Protein AF-A0A0F8Z500-F1 (afdb_monomer)

Organism: NCBI:txid412755

Mean predicted aligned error: 13.47 Å

Structure (mmCIF, N/CA/C/O backbone):
data_AF-A0A0F8Z500-F1
#
_entry.id   AF-A0A0F8Z500-F1
#
loop_
_atom_site.group_PDB
_atom_site.id
_atom_site.type_symbol
_atom_site.label_atom_id
_atom_site.label_alt_id
_atom_site.label_comp_id
_atom_site.label_asym_id
_atom_site.label_entity_id
_atom_site.label_seq_id
_atom_site.pdbx_PDB_ins_code
_atom_site.Cartn_x
_atom_site.Cartn_y
_atom_site.Cartn_z
_atom_site.occupancy
_atom_site.B_iso_or_equiv
_atom_site.auth_seq_id
_atom_site.auth_comp_id
_atom_site.auth_asym_id
_atom_site.auth_atom_id
_atom_site.pdbx_PDB_model_num
ATOM 1 N N . MET A 1 1 ? 0.866 -6.908 49.640 1.00 36.03 1 MET A N 1
ATOM 2 C CA . MET A 1 1 ? 1.109 -7.422 48.278 1.00 36.03 1 MET A CA 1
ATOM 3 C C . MET A 1 1 ? 0.740 -6.293 47.337 1.00 36.03 1 MET A C 1
ATOM 5 O O . MET A 1 1 ? -0.258 -5.639 47.606 1.00 36.03 1 MET A O 1
ATOM 9 N N . ALA A 1 2 ? 1.612 -5.939 46.395 1.00 34.28 2 ALA A N 1
ATOM 10 C CA . ALA A 1 2 ? 1.367 -4.823 45.487 1.00 34.28 2 ALA A CA 1
ATOM 11 C C . ALA A 1 2 ? 0.633 -5.368 44.262 1.00 34.28 2 ALA A C 1
ATOM 13 O O . ALA A 1 2 ? 1.250 -6.018 43.423 1.00 34.28 2 ALA A O 1
ATOM 14 N N . ASP A 1 3 ? -0.677 -5.148 44.205 1.00 47.47 3 ASP A N 1
ATOM 15 C CA . ASP A 1 3 ? -1.478 -5.508 43.041 1.00 47.47 3 ASP A CA 1
ATOM 16 C C . ASP A 1 3 ? -1.323 -4.413 41.985 1.00 47.47 3 ASP A C 1
ATOM 18 O O . ASP A 1 3 ? -1.642 -3.246 42.214 1.00 47.47 3 ASP A O 1
ATOM 22 N N . THR A 1 4 ? -0.787 -4.780 40.823 1.00 45.34 4 THR A N 1
ATOM 23 C CA . 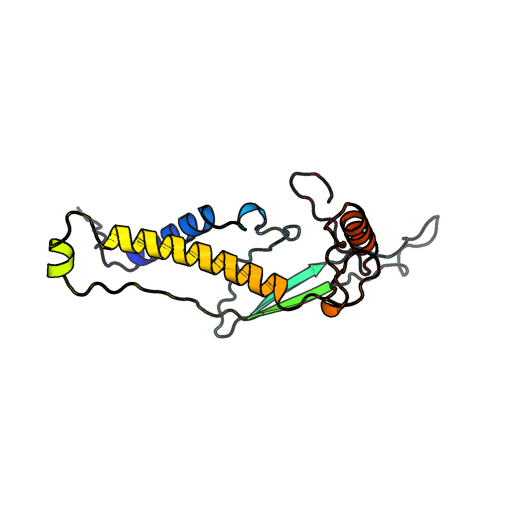THR A 1 4 ? -0.760 -3.909 39.647 1.00 45.34 4 THR A CA 1
ATOM 24 C C . THR A 1 4 ? -2.089 -4.083 38.919 1.00 45.34 4 THR A C 1
ATOM 26 O O . THR A 1 4 ? -2.247 -4.992 38.109 1.00 45.34 4 THR A O 1
ATOM 29 N N . SER A 1 5 ? -3.084 -3.260 39.254 1.00 50.53 5 SER A N 1
ATOM 30 C CA . SER A 1 5 ? -4.358 -3.232 38.531 1.00 50.53 5 SER A CA 1
ATOM 31 C C . SER A 1 5 ? -4.249 -2.269 37.351 1.00 50.53 5 SER A C 1
ATOM 33 O O . SER A 1 5 ? -4.139 -1.063 37.565 1.00 50.53 5 SER A O 1
ATOM 35 N N . VAL A 1 6 ? -4.292 -2.792 36.127 1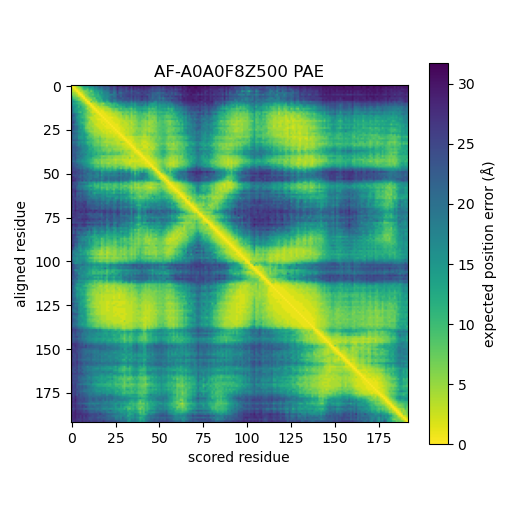.00 49.38 6 VAL A N 1
ATOM 36 C CA . VAL A 1 6 ? -4.483 -1.980 34.918 1.00 49.38 6 VAL A CA 1
ATOM 37 C C . VAL A 1 6 ? -5.981 -1.704 34.786 1.00 49.38 6 VAL A C 1
ATOM 39 O O . VAL A 1 6 ? -6.787 -2.633 34.703 1.00 49.38 6 VAL A O 1
ATOM 42 N N . ALA A 1 7 ? -6.374 -0.435 34.838 1.00 51.34 7 ALA A N 1
ATOM 43 C CA . ALA A 1 7 ? -7.751 -0.010 34.654 1.00 51.34 7 ALA A CA 1
ATOM 44 C C . ALA A 1 7 ? -8.126 -0.052 33.164 1.00 51.34 7 ALA A C 1
ATOM 46 O O . ALA A 1 7 ? -7.315 0.205 32.275 1.00 51.34 7 ALA A O 1
ATOM 47 N N . THR A 1 8 ? -9.400 -0.307 32.864 1.00 50.50 8 THR A N 1
ATOM 48 C CA . THR A 1 8 ? -9.932 -0.428 31.490 1.00 50.50 8 THR A CA 1
ATOM 49 C C . THR A 1 8 ? -9.801 0.860 30.653 1.00 50.50 8 THR A C 1
ATOM 51 O O . THR A 1 8 ? -10.095 0.851 29.462 1.00 50.50 8 THR A O 1
ATOM 54 N N . GLY A 1 9 ? -9.376 1.971 31.266 1.00 52.12 9 GLY A N 1
ATOM 55 C CA . GLY A 1 9 ? -9.098 3.256 30.618 1.00 52.12 9 GLY A CA 1
ATOM 56 C C . GLY A 1 9 ? -7.633 3.702 30.676 1.00 52.12 9 GLY A C 1
ATOM 57 O O . GLY A 1 9 ? -7.359 4.846 30.319 1.00 52.12 9 GLY A O 1
ATOM 58 N N . ASP A 1 10 ? -6.708 2.855 31.138 1.00 50.78 10 ASP A N 1
ATOM 59 C CA . ASP A 1 10 ? -5.282 3.189 31.138 1.00 50.78 10 ASP A CA 1
ATOM 60 C C . ASP A 1 10 ? -4.761 3.336 29.704 1.00 50.78 10 ASP A C 1
ATOM 62 O O . ASP A 1 10 ? -5.177 2.611 28.796 1.00 50.78 10 ASP A O 1
ATOM 66 N N . ALA A 1 11 ? -3.834 4.278 29.505 1.00 57.69 11 ALA A N 1
AT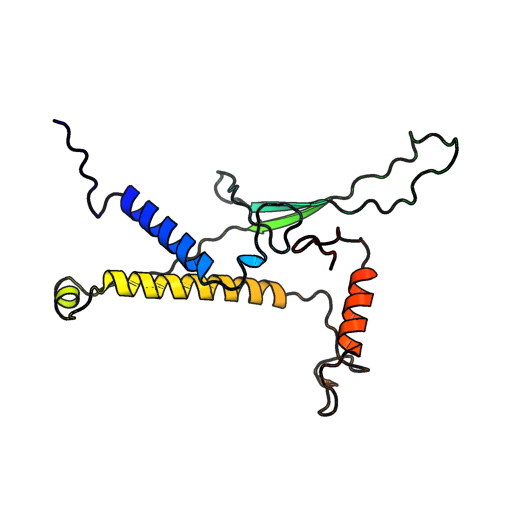OM 67 C CA . ALA A 1 11 ? -3.226 4.555 28.202 1.00 57.69 11 ALA A CA 1
ATOM 68 C C . ALA A 1 11 ? -2.646 3.285 27.553 1.00 57.69 11 ALA A C 1
ATOM 70 O O . ALA A 1 11 ? -2.788 3.091 26.349 1.00 57.69 11 ALA A O 1
ATOM 71 N N . GLU A 1 12 ? -2.113 2.373 28.368 1.00 60.38 12 GLU A N 1
ATOM 72 C CA . GLU A 1 12 ? -1.616 1.060 27.944 1.00 60.38 12 GLU A CA 1
ATOM 73 C C . GLU A 1 12 ? -2.703 0.190 27.292 1.00 60.38 12 GLU A C 1
ATOM 75 O O . GLU A 1 12 ? -2.458 -0.448 26.270 1.00 60.38 12 GLU A O 1
ATOM 80 N N . THR A 1 13 ? -3.927 0.198 27.827 1.00 59.75 13 THR A N 1
ATOM 81 C CA . THR A 1 13 ? -5.061 -0.558 27.270 1.00 59.75 13 THR A CA 1
ATOM 82 C C . THR A 1 13 ? -5.496 0.028 25.926 1.00 59.75 13 THR A C 1
ATOM 84 O O . THR A 1 13 ? -5.799 -0.712 24.992 1.00 59.75 13 THR A O 1
ATOM 87 N N . ALA A 1 14 ? -5.485 1.358 25.792 1.00 62.66 14 ALA A N 1
ATOM 88 C CA . ALA A 1 14 ? -5.789 2.028 24.528 1.00 62.66 14 ALA A CA 1
ATOM 89 C C . ALA A 1 14 ? -4.701 1.782 23.466 1.00 62.66 14 ALA A C 1
ATOM 91 O O . ALA A 1 14 ? -5.020 1.559 22.297 1.00 62.66 14 ALA A O 1
ATOM 92 N N . GLU A 1 15 ? -3.426 1.771 23.866 1.00 66.94 15 GLU A N 1
ATOM 93 C CA . GLU A 1 15 ? -2.311 1.433 22.979 1.00 66.94 15 GLU A CA 1
ATOM 94 C C . GLU A 1 15 ? -2.352 -0.026 22.522 1.00 66.94 15 GLU A C 1
ATOM 96 O O . GLU A 1 15 ? -2.161 -0.297 21.335 1.00 66.94 15 GLU A O 1
ATOM 101 N N . GLN A 1 16 ? -2.625 -0.969 23.427 1.00 71.69 16 GLN A N 1
ATOM 102 C CA . GLN A 1 16 ? -2.821 -2.377 23.069 1.00 71.69 16 GLN A CA 1
ATOM 103 C C . GLN A 1 16 ? -3.999 -2.538 22.110 1.00 71.69 16 GLN A C 1
ATOM 105 O O . GLN A 1 16 ? -3.865 -3.190 21.077 1.00 71.69 16 GLN A O 1
ATOM 110 N N . TRP A 1 17 ? -5.115 -1.859 22.382 1.00 71.38 17 TRP A N 1
ATOM 111 C CA . TRP A 1 17 ? -6.295 -1.915 21.527 1.00 71.38 17 TRP A CA 1
ATOM 112 C C . TRP A 1 17 ? -6.024 -1.393 20.111 1.00 71.38 17 TRP A C 1
ATOM 114 O O . TRP A 1 17 ? -6.434 -2.020 19.132 1.00 71.38 17 TRP A O 1
ATOM 124 N N . ALA A 1 18 ? -5.284 -0.288 19.988 1.00 68.62 18 ALA A N 1
ATOM 125 C CA . ALA A 1 18 ? -4.868 0.246 18.696 1.00 68.62 18 ALA A CA 1
ATOM 126 C C . ALA A 1 18 ? -3.931 -0.716 17.945 1.00 68.62 18 ALA A C 1
ATOM 128 O O . ALA A 1 18 ? -4.091 -0.921 16.741 1.00 68.62 18 ALA A O 1
ATOM 129 N N . ARG A 1 19 ? -2.972 -1.339 18.646 1.00 75.75 19 ARG A N 1
ATOM 130 C CA . ARG A 1 19 ? -2.050 -2.326 18.055 1.00 75.75 19 ARG A CA 1
ATOM 131 C C . ARG A 1 19 ? -2.790 -3.557 17.541 1.00 75.75 19 ARG A C 1
ATOM 133 O O . ARG A 1 19 ? -2.527 -3.987 16.419 1.00 75.75 19 ARG A O 1
ATOM 140 N N . ASP A 1 20 ? -3.717 -4.092 18.329 1.00 79.44 20 ASP A N 1
ATOM 141 C CA . ASP A 1 20 ? -4.505 -5.266 17.953 1.00 79.44 20 ASP A CA 1
ATOM 142 C C . ASP A 1 20 ? -5.393 -4.975 16.744 1.00 79.44 20 ASP A C 1
ATOM 144 O O . ASP A 1 20 ? -5.407 -5.754 15.793 1.00 79.44 20 ASP A O 1
ATOM 148 N N . LEU A 1 21 ? -6.060 -3.815 16.725 1.00 81.31 21 LEU A N 1
ATOM 149 C CA . LEU A 1 21 ? -6.892 -3.399 15.597 1.00 81.31 21 LEU A CA 1
ATOM 150 C C . LEU A 1 21 ? -6.078 -3.299 14.301 1.00 81.31 21 LEU A C 1
ATOM 152 O O . LEU A 1 21 ? -6.519 -3.797 13.270 1.00 81.31 21 LEU A O 1
ATOM 156 N N . ILE A 1 22 ? -4.877 -2.710 14.3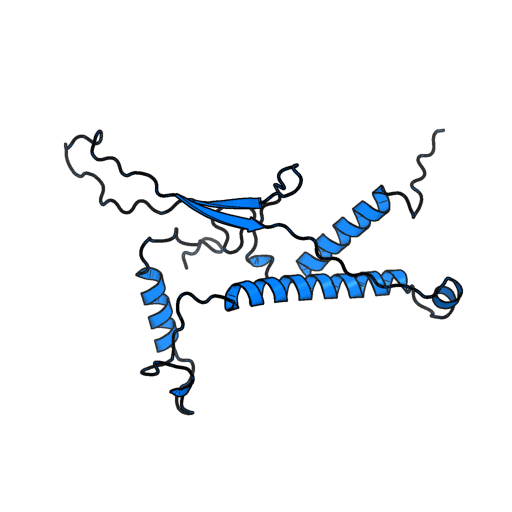44 1.00 77.88 22 ILE A N 1
ATOM 157 C CA . ILE A 1 22 ? -4.007 -2.609 13.162 1.00 77.88 22 ILE A CA 1
ATOM 158 C C . ILE A 1 22 ? -3.553 -3.998 12.698 1.00 77.88 22 ILE A C 1
ATOM 160 O O . ILE A 1 22 ? -3.588 -4.286 11.503 1.00 77.88 22 ILE A O 1
ATOM 164 N N . MET A 1 23 ? -3.141 -4.874 13.620 1.00 80.62 23 MET A N 1
ATOM 165 C CA . MET A 1 23 ? -2.710 -6.232 13.270 1.00 80.62 23 MET A CA 1
ATOM 166 C C . MET A 1 23 ? -3.837 -7.069 12.664 1.00 80.62 23 MET A C 1
ATOM 168 O O . MET A 1 23 ? -3.582 -7.877 11.772 1.00 80.62 23 MET A O 1
ATOM 172 N N . GLU A 1 24 ? -5.066 -6.916 13.150 1.00 83.06 24 GLU A N 1
ATOM 173 C CA . GLU A 1 24 ? -6.224 -7.623 12.612 1.00 83.06 24 GLU A CA 1
ATOM 174 C C . GLU A 1 24 ? -6.687 -7.033 11.274 1.00 83.06 24 GLU A C 1
ATOM 176 O O . GLU A 1 24 ? -6.925 -7.795 10.338 1.00 83.06 24 GLU A O 1
ATOM 181 N N . ALA A 1 25 ? -6.730 -5.705 11.136 1.00 81.81 25 ALA A N 1
ATOM 182 C CA . ALA A 1 25 ? -7.051 -5.039 9.873 1.00 81.81 25 ALA A CA 1
ATOM 183 C C . ALA A 1 25 ? -6.044 -5.410 8.770 1.00 81.81 25 ALA A C 1
ATOM 185 O O . ALA A 1 25 ? -6.430 -5.761 7.658 1.00 81.81 25 ALA A O 1
ATOM 186 N N . MET A 1 26 ? -4.747 -5.462 9.094 1.00 79.75 26 MET A N 1
ATOM 187 C CA . MET A 1 26 ? -3.711 -5.934 8.168 1.00 79.75 26 MET A CA 1
ATOM 188 C C . MET A 1 26 ? -3.803 -7.428 7.832 1.00 79.75 26 MET A C 1
ATOM 190 O O . MET A 1 26 ? -3.111 -7.870 6.929 1.00 79.75 26 MET A O 1
ATOM 194 N N . LYS A 1 27 ? -4.590 -8.248 8.533 1.00 80.19 27 LYS A N 1
ATOM 195 C CA . LYS A 1 27 ? -4.843 -9.635 8.094 1.00 80.19 27 LYS A CA 1
ATOM 196 C C . LYS A 1 27 ? -6.002 -9.719 7.107 1.00 80.19 27 LYS A C 1
ATOM 198 O O . LYS A 1 27 ? -6.055 -10.666 6.329 1.00 80.19 27 LYS A O 1
ATOM 203 N N . GLU A 1 28 ? -6.923 -8.767 7.180 1.00 83.56 28 GLU A N 1
ATOM 204 C CA . GLU A 1 28 ? -8.124 -8.712 6.348 1.00 83.56 28 GLU A CA 1
ATOM 205 C C . GLU A 1 28 ? -7.873 -7.980 5.020 1.00 83.56 28 GLU A C 1
ATOM 207 O O . GLU A 1 28 ? -8.476 -8.330 4.009 1.00 83.56 28 GLU A O 1
ATOM 212 N N . ALA A 1 29 ? -6.928 -7.035 5.010 1.00 84.00 29 ALA A N 1
ATOM 213 C CA . ALA A 1 29 ? -6.510 -6.288 3.826 1.00 84.00 29 ALA A CA 1
ATOM 214 C C . ALA A 1 29 ? -5.915 -7.181 2.712 1.00 84.00 29 ALA A C 1
ATOM 216 O O . ALA A 1 29 ? -5.325 -8.239 2.959 1.00 84.00 29 ALA A O 1
ATOM 217 N N . TYR A 1 30 ? -6.020 -6.730 1.460 1.00 84.00 30 TYR A N 1
ATOM 218 C CA . TYR A 1 30 ? -5.579 -7.444 0.257 1.00 84.00 30 TYR A CA 1
ATOM 219 C C . TYR A 1 30 ? -4.060 -7.379 0.021 1.00 84.00 30 TYR A C 1
ATOM 221 O O . TYR A 1 30 ? -3.445 -8.368 -0.412 1.00 84.00 30 TYR A O 1
ATOM 229 N N . TRP A 1 31 ? -3.455 -6.218 0.277 1.00 81.69 31 TRP A N 1
ATOM 230 C CA . TRP A 1 31 ? -2.042 -5.909 0.008 1.00 81.69 31 TRP A CA 1
ATOM 231 C C . TRP A 1 31 ? -0.952 -6.506 0.921 1.00 81.69 31 TRP A C 1
ATOM 233 O O . TRP A 1 31 ? 0.174 -6.627 0.435 1.00 81.69 31 TRP A O 1
ATOM 243 N N . PRO A 1 32 ? -1.201 -6.946 2.170 1.00 81.62 32 PRO A N 1
ATOM 244 C CA . PRO A 1 32 ? -0.180 -7.450 3.097 1.00 81.62 32 PRO A CA 1
ATOM 245 C C . PRO A 1 32 ? 0.755 -8.519 2.517 1.00 81.62 32 PRO A C 1
ATOM 247 O O . PRO A 1 32 ? 1.934 -8.562 2.853 1.00 81.62 32 PRO A O 1
ATOM 250 N N . ARG A 1 33 ? 0.269 -9.358 1.593 1.00 80.75 33 ARG A N 1
ATOM 251 C CA . ARG A 1 33 ? 1.081 -10.382 0.903 1.00 80.75 33 ARG A CA 1
ATOM 252 C C . ARG A 1 33 ? 2.172 -9.815 -0.021 1.00 80.75 33 ARG A C 1
ATOM 254 O O . ARG A 1 33 ? 3.087 -10.541 -0.395 1.00 80.75 33 ARG A O 1
ATOM 261 N N . PHE A 1 34 ? 2.048 -8.551 -0.417 1.00 79.38 34 PHE A N 1
ATOM 262 C CA . PHE A 1 34 ? 2.976 -7.824 -1.290 1.00 79.38 34 PHE A CA 1
ATOM 263 C C . PHE A 1 34 ? 3.801 -6.778 -0.523 1.00 79.38 34 PHE A C 1
ATOM 265 O O . PHE A 1 34 ? 4.677 -6.130 -1.105 1.00 79.38 34 PHE A O 1
ATOM 272 N N . MET A 1 35 ? 3.527 -6.627 0.776 1.00 83.00 35 MET A N 1
ATOM 273 C CA . MET A 1 35 ? 4.165 -5.669 1.667 1.00 83.00 35 MET A CA 1
ATOM 274 C C . MET A 1 35 ? 5.314 -6.317 2.439 1.00 83.00 35 MET A C 1
ATOM 276 O O . MET A 1 35 ? 5.210 -7.439 2.933 1.00 83.00 35 MET A O 1
ATOM 280 N N . GLY A 1 36 ? 6.412 -5.587 2.613 1.00 80.44 36 GLY A N 1
ATOM 281 C CA . GLY A 1 36 ? 7.493 -6.033 3.483 1.00 80.44 36 GLY A CA 1
ATOM 282 C C . GLY A 1 36 ? 8.535 -4.956 3.752 1.00 80.44 36 GLY A C 1
ATOM 283 O O . GLY A 1 36 ? 8.577 -3.924 3.093 1.00 80.44 36 GLY A O 1
ATOM 284 N N . LYS A 1 37 ? 9.406 -5.192 4.736 1.00 79.38 37 LYS A N 1
ATOM 285 C CA . LYS A 1 37 ? 10.418 -4.205 5.168 1.00 79.38 37 LYS A CA 1
ATOM 286 C C . LYS A 1 37 ? 11.677 -4.177 4.297 1.00 79.38 37 LYS A C 1
ATOM 288 O O . LYS A 1 37 ? 12.437 -3.214 4.315 1.00 79.38 37 LYS A O 1
ATOM 293 N N . GLY A 1 38 ? 11.917 -5.253 3.552 1.00 75.19 38 GLY A N 1
ATOM 294 C CA . GLY A 1 38 ? 13.074 -5.377 2.670 1.00 75.19 38 GLY A CA 1
ATOM 295 C C . GLY A 1 38 ? 12.990 -4.459 1.440 1.00 75.19 38 GLY A C 1
ATOM 296 O O . GLY A 1 38 ? 11.885 -4.191 0.967 1.00 75.19 38 GLY A O 1
ATOM 297 N N . PRO A 1 39 ? 14.140 -4.041 0.879 1.00 66.44 39 PRO A N 1
ATOM 298 C CA . PRO A 1 39 ? 14.210 -3.131 -0.271 1.00 66.44 39 PRO A CA 1
ATOM 299 C C . PRO A 1 39 ? 13.734 -3.750 -1.597 1.00 66.44 39 PRO A C 1
ATOM 301 O O . PRO A 1 39 ? 13.526 -3.030 -2.562 1.00 66.44 39 PRO A O 1
ATOM 304 N N . ASN A 1 40 ? 13.559 -5.076 -1.654 1.00 68.81 40 ASN A N 1
ATOM 305 C CA . ASN A 1 40 ? 13.106 -5.800 -2.849 1.00 68.81 40 ASN A CA 1
ATOM 306 C C . ASN A 1 40 ? 11.607 -6.156 -2.816 1.00 68.81 40 ASN A C 1
ATOM 308 O O . ASN A 1 40 ? 11.159 -6.956 -3.637 1.00 68.81 40 ASN A O 1
ATOM 312 N N . ASN A 1 41 ? 10.845 -5.642 -1.843 1.00 72.94 41 ASN A N 1
ATOM 313 C CA . ASN A 1 41 ? 9.395 -5.848 -1.803 1.00 72.94 41 ASN A CA 1
ATOM 314 C C . ASN A 1 41 ? 8.694 -4.905 -2.781 1.00 72.94 41 ASN A C 1
ATOM 316 O O . ASN A 1 41 ? 9.177 -3.803 -3.023 1.00 72.94 41 ASN A O 1
ATOM 320 N N . ILE A 1 42 ? 7.544 -5.334 -3.309 1.00 75.88 42 ILE A N 1
ATOM 321 C CA . ILE A 1 42 ? 6.727 -4.505 -4.208 1.00 75.88 42 ILE A CA 1
ATOM 322 C C . ILE A 1 42 ? 6.248 -3.255 -3.467 1.00 75.88 42 ILE A C 1
ATOM 324 O O . ILE A 1 42 ? 6.347 -2.153 -3.992 1.00 75.88 42 ILE A O 1
ATOM 328 N N . ILE A 1 43 ? 5.772 -3.434 -2.232 1.00 80.69 43 ILE A N 1
ATOM 329 C CA . ILE A 1 43 ? 5.388 -2.340 -1.343 1.00 80.69 43 ILE A CA 1
ATOM 330 C C . ILE A 1 43 ? 6.333 -2.367 -0.140 1.00 80.69 43 ILE A C 1
ATOM 332 O O . ILE A 1 43 ? 6.346 -3.327 0.639 1.00 80.69 43 ILE A O 1
ATOM 336 N N . GLN A 1 44 ? 7.155 -1.326 0.007 1.00 80.62 44 GLN A N 1
ATOM 337 C CA . GLN A 1 44 ? 8.107 -1.229 1.110 1.00 80.62 44 GLN A CA 1
ATOM 338 C C . GLN A 1 44 ? 7.458 -0.590 2.341 1.00 80.62 44 GLN A C 1
ATOM 340 O O . GLN A 1 44 ? 7.037 0.561 2.314 1.00 80.62 44 GLN A O 1
ATOM 345 N N . VAL A 1 45 ? 7.446 -1.317 3.458 1.00 81.38 45 VAL A N 1
ATOM 346 C CA . VAL A 1 45 ? 6.951 -0.813 4.744 1.00 81.38 45 VAL A CA 1
ATOM 347 C C . VAL A 1 45 ? 8.118 -0.282 5.563 1.00 81.38 45 VAL A C 1
ATOM 349 O O . VAL A 1 45 ? 8.944 -1.057 6.056 1.00 81.38 45 VAL A O 1
ATOM 352 N N . LYS A 1 46 ? 8.170 1.037 5.749 1.00 77.19 46 LYS A N 1
ATOM 353 C CA . LYS A 1 46 ? 9.091 1.679 6.689 1.00 77.19 46 LYS A CA 1
ATOM 354 C C . LYS A 1 46 ? 8.374 1.956 8.005 1.00 77.19 46 LYS A C 1
ATOM 356 O O . LYS A 1 46 ? 7.361 2.639 8.039 1.00 77.19 46 LYS A O 1
ATOM 361 N N . THR A 1 47 ? 8.907 1.401 9.091 1.00 72.75 47 THR A N 1
ATOM 362 C CA . THR A 1 47 ? 8.427 1.653 10.464 1.00 72.75 47 THR A CA 1
ATOM 363 C C . THR A 1 47 ? 9.256 2.713 11.187 1.00 72.75 47 THR A C 1
ATOM 365 O O . THR A 1 47 ? 8.985 3.036 12.338 1.00 72.75 47 THR A O 1
ATOM 368 N N . GLU A 1 48 ? 10.301 3.211 10.529 1.00 66.06 48 GLU A N 1
ATOM 369 C CA . GLU A 1 48 ? 11.163 4.278 11.019 1.00 66.06 48 GLU A CA 1
ATOM 370 C C . GLU A 1 48 ? 10.458 5.607 10.764 1.00 66.06 48 GLU A C 1
ATOM 372 O O . GLU A 1 48 ? 10.537 6.177 9.679 1.00 66.06 48 GLU A O 1
ATOM 377 N N . LEU A 1 49 ? 9.706 6.057 11.763 1.00 63.25 49 LEU A N 1
ATOM 378 C CA . LEU A 1 49 ? 9.260 7.438 11.839 1.00 63.25 49 LEU A CA 1
ATOM 379 C C . LEU A 1 49 ? 10.429 8.219 12.441 1.00 63.25 49 LEU A C 1
ATOM 381 O O . LEU A 1 49 ? 10.837 7.941 13.576 1.00 63.25 49 LEU A O 1
ATOM 385 N N . GLU A 1 50 ? 11.012 9.139 11.672 1.00 57.53 50 GLU A N 1
ATOM 386 C CA . GLU A 1 50 ? 11.909 10.133 12.255 1.00 57.53 50 GLU A CA 1
ATOM 387 C C . GLU A 1 50 ? 11.124 10.864 13.373 1.00 57.53 50 GLU A C 1
ATOM 389 O O . GLU A 1 50 ? 9.892 10.955 13.362 1.00 57.53 50 GLU A O 1
ATOM 394 N N . LYS A 1 51 ? 11.807 11.223 14.465 1.00 57.16 51 LYS A N 1
ATOM 395 C CA . LYS A 1 51 ? 11.158 11.670 15.715 1.00 57.16 51 LYS A CA 1
ATOM 396 C C . LYS A 1 51 ? 10.819 13.166 15.731 1.00 57.16 51 LYS A C 1
ATOM 398 O O . LYS A 1 51 ? 10.514 13.701 16.799 1.00 57.16 51 LYS A O 1
ATOM 403 N N . SER A 1 52 ? 10.906 13.851 14.600 1.00 55.72 52 SER A N 1
ATOM 404 C CA . SER A 1 52 ? 10.770 15.299 14.513 1.00 55.72 52 SER A CA 1
ATOM 405 C C . SER A 1 52 ? 9.386 15.717 13.981 1.00 55.72 52 SER A C 1
ATOM 407 O O . SER A 1 52 ? 8.778 15.055 13.141 1.00 55.72 52 SER A O 1
ATOM 409 N N . PRO A 1 53 ? 8.819 16.832 14.471 1.00 52.91 53 PRO A N 1
ATOM 410 C CA . PRO A 1 53 ? 7.580 17.372 13.920 1.00 52.91 53 PRO A CA 1
ATOM 411 C C . PRO A 1 53 ? 7.777 17.831 12.464 1.00 52.91 53 PRO A C 1
ATOM 413 O O . PRO A 1 53 ? 8.624 18.683 12.203 1.00 52.91 53 PRO A O 1
ATOM 416 N N . GLY A 1 54 ? 6.962 17.313 11.536 1.00 54.72 54 GLY A N 1
ATOM 417 C CA . GLY A 1 54 ? 7.026 17.644 10.101 1.00 54.72 54 GLY A CA 1
ATOM 418 C C . GLY A 1 54 ? 7.706 16.591 9.217 1.00 54.72 54 GLY A C 1
ATOM 419 O O . GLY A 1 54 ? 8.101 16.910 8.094 1.00 54.72 54 GLY A O 1
ATOM 420 N N . ASP A 1 55 ? 7.857 15.364 9.716 1.00 63.81 55 ASP A N 1
ATOM 421 C CA . ASP A 1 55 ? 8.750 14.389 9.103 1.00 63.81 55 ASP A CA 1
ATOM 422 C C . ASP A 1 55 ? 8.264 13.771 7.792 1.00 63.81 55 ASP A C 1
ATOM 424 O O . ASP A 1 55 ? 7.095 13.435 7.579 1.00 63.81 55 ASP A O 1
ATOM 428 N N . LYS A 1 56 ? 9.245 13.626 6.900 1.00 67.00 56 LYS A N 1
ATOM 429 C CA . LYS A 1 56 ? 9.140 12.995 5.592 1.00 67.00 56 LYS A CA 1
ATOM 430 C C . LYS A 1 56 ? 9.907 11.689 5.639 1.00 67.00 56 LYS A C 1
ATOM 432 O O . LYS A 1 56 ? 11.070 11.672 6.031 1.00 67.00 56 LYS A O 1
ATOM 437 N N . ILE A 1 57 ? 9.306 10.609 5.158 1.00 71.31 57 ILE A N 1
ATOM 438 C CA . ILE A 1 57 ? 10.054 9.371 4.945 1.00 71.31 57 ILE A CA 1
ATOM 439 C C . ILE A 1 57 ? 10.651 9.426 3.546 1.00 71.31 57 ILE A C 1
ATOM 441 O O . ILE A 1 57 ? 9.931 9.553 2.557 1.00 71.31 57 ILE A O 1
ATOM 445 N N . THR A 1 58 ? 11.976 9.302 3.468 1.00 72.31 58 THR A N 1
ATOM 446 C CA . THR A 1 58 ? 12.675 9.181 2.187 1.00 72.31 58 THR A CA 1
ATOM 447 C C . THR A 1 58 ? 12.894 7.709 1.847 1.00 72.31 58 THR A C 1
ATOM 449 O O . THR A 1 58 ? 13.520 6.962 2.607 1.00 72.31 58 THR A O 1
ATOM 452 N N . PHE A 1 59 ? 12.404 7.271 0.693 1.00 73.56 59 PHE A N 1
ATOM 453 C CA . PHE A 1 59 ? 12.678 5.958 0.119 1.00 73.56 59 PHE A CA 1
ATOM 454 C C . PHE A 1 59 ? 13.826 6.085 -0.875 1.00 73.56 59 PHE A C 1
ATOM 456 O O . PHE A 1 59 ? 13.680 6.745 -1.897 1.00 73.56 59 PHE A O 1
ATOM 463 N N . SER A 1 60 ? 14.973 5.472 -0.577 1.00 69.06 60 SER A N 1
ATOM 464 C CA . SER A 1 60 ? 16.106 5.412 -1.500 1.00 69.06 60 SER A CA 1
ATOM 465 C C . SER A 1 60 ? 16.081 4.098 -2.278 1.00 69.06 60 SER A C 1
ATOM 467 O O . SER A 1 60 ? 16.147 3.014 -1.698 1.00 69.06 60 SER A O 1
ATOM 469 N N . LEU A 1 61 ? 16.004 4.191 -3.603 1.00 69.50 61 LEU A N 1
ATOM 470 C CA . LEU A 1 61 ? 16.093 3.048 -4.502 1.00 69.50 61 LEU A CA 1
ATOM 471 C C . LEU A 1 61 ? 17.477 3.022 -5.156 1.00 69.50 61 LEU A C 1
ATOM 473 O O . LEU A 1 61 ? 17.879 3.965 -5.842 1.00 69.50 61 LEU A O 1
ATOM 477 N N . GLY A 1 62 ? 18.211 1.931 -4.934 1.00 64.94 62 GLY A N 1
ATOM 478 C CA . GLY A 1 62 ? 19.456 1.642 -5.644 1.00 64.94 62 GLY A CA 1
ATOM 479 C C . GLY A 1 62 ? 19.163 1.026 -7.009 1.00 64.94 62 GLY A C 1
ATOM 480 O O . GLY A 1 62 ? 18.418 0.050 -7.109 1.00 64.94 62 GLY A O 1
ATOM 481 N N . MET A 1 63 ? 19.734 1.595 -8.066 1.00 67.12 63 MET A N 1
ATOM 482 C CA . MET A 1 63 ? 19.572 1.073 -9.424 1.00 67.12 63 MET A CA 1
ATOM 483 C C . MET A 1 63 ? 20.549 -0.067 -9.714 1.00 67.12 63 MET A C 1
ATOM 485 O O . MET A 1 63 ? 21.598 -0.187 -9.080 1.00 67.12 63 MET A O 1
ATOM 489 N N . LYS A 1 64 ? 20.230 -0.901 -10.714 1.00 64.06 64 LYS A N 1
ATOM 490 C CA . LYS A 1 64 ? 21.222 -1.833 -11.263 1.00 64.06 64 LYS A CA 1
ATOM 491 C C . LYS A 1 64 ? 22.330 -1.041 -11.957 1.00 64.06 64 LYS A C 1
ATOM 493 O O . LYS A 1 64 ? 22.035 -0.110 -12.702 1.00 64.06 64 LYS A O 1
ATOM 498 N N . LEU A 1 65 ? 23.569 -1.485 -11.766 1.00 68.88 65 LEU A N 1
ATOM 499 C CA . LEU A 1 65 ? 24.710 -1.080 -12.584 1.00 68.88 65 LEU A CA 1
ATOM 500 C C . LEU A 1 65 ? 24.398 -1.379 -14.063 1.00 68.88 65 LEU A C 1
ATOM 502 O O . LEU A 1 65 ? 23.910 -2.467 -14.395 1.00 68.88 65 LEU A O 1
ATOM 506 N N . ALA A 1 66 ? 24.587 -0.387 -14.925 1.00 64.56 66 ALA A N 1
ATOM 507 C CA . ALA A 1 66 ? 24.294 -0.417 -16.354 1.00 64.56 66 ALA A CA 1
ATOM 508 C C . ALA A 1 66 ? 25.553 -0.626 -17.214 1.00 64.56 66 ALA A C 1
ATOM 510 O O . ALA A 1 66 ? 25.434 -0.905 -18.410 1.00 64.56 66 ALA A O 1
ATOM 511 N N . GLY A 1 67 ? 26.742 -0.500 -16.626 1.00 67.38 67 GLY A N 1
ATOM 512 C CA . GLY A 1 67 ? 28.026 -0.669 -17.284 1.00 67.38 67 GLY A CA 1
ATOM 513 C C . GLY A 1 67 ? 28.275 -2.108 -17.728 1.00 67.38 67 GLY A C 1
ATOM 514 O O . GLY A 1 67 ? 27.937 -3.073 -17.045 1.00 67.38 67 GLY A O 1
ATOM 515 N N . ALA A 1 68 ? 28.918 -2.259 -18.888 1.00 68.56 68 ALA A N 1
ATOM 516 C CA . ALA A 1 68 ? 29.331 -3.561 -19.416 1.00 68.56 68 ALA A CA 1
ATOM 517 C C . ALA A 1 68 ? 30.516 -4.185 -18.646 1.00 68.56 68 ALA A C 1
ATOM 519 O O . ALA A 1 68 ? 30.893 -5.324 -18.922 1.00 68.56 68 ALA A O 1
ATOM 520 N N . GLY A 1 69 ? 31.091 -3.451 -17.685 1.00 67.62 69 GLY A N 1
ATOM 521 C CA . GLY A 1 69 ? 32.333 -3.807 -17.008 1.00 67.62 69 GLY A CA 1
ATOM 522 C C . GLY A 1 69 ? 33.554 -3.695 -17.925 1.00 67.62 69 GLY A C 1
ATOM 523 O O . GLY A 1 69 ? 33.447 -3.459 -19.129 1.00 67.62 69 GLY A O 1
ATOM 524 N N . VAL A 1 70 ? 34.737 -3.865 -17.343 1.00 72.19 70 VAL A N 1
ATOM 525 C CA . VAL A 1 70 ? 36.000 -3.940 -18.084 1.00 72.19 70 VAL A CA 1
ATOM 526 C C . VAL A 1 70 ? 36.335 -5.414 -18.321 1.00 72.19 70 VAL A C 1
ATOM 528 O O . VAL A 1 70 ? 36.184 -6.234 -17.420 1.00 72.19 70 VAL A O 1
ATOM 531 N N . SER A 1 71 ? 36.761 -5.768 -19.535 1.00 69.62 71 SER A N 1
ATOM 532 C CA . SER A 1 71 ? 37.175 -7.133 -19.899 1.00 69.62 71 SER A CA 1
ATOM 533 C C . SER A 1 71 ? 38.655 -7.166 -20.293 1.00 69.62 71 SER A C 1
ATOM 535 O O . SER A 1 71 ? 39.121 -6.267 -20.990 1.00 69.62 71 SER A O 1
ATOM 537 N N . GLY A 1 72 ? 39.381 -8.217 -19.895 1.00 73.25 72 GLY A N 1
ATOM 538 C CA . GLY A 1 72 ? 40.819 -8.391 -20.169 1.00 73.25 72 GLY A CA 1
ATOM 539 C C . GLY A 1 72 ? 41.733 -7.821 -19.072 1.00 73.25 72 GLY A C 1
ATOM 540 O O . GLY A 1 72 ? 41.288 -7.622 -17.948 1.00 73.25 72 GLY A O 1
ATOM 541 N N . ASP A 1 73 ? 42.998 -7.534 -19.408 1.00 65.38 73 ASP A N 1
ATOM 542 C CA . ASP A 1 73 ? 44.035 -7.015 -18.483 1.00 65.38 73 ASP A CA 1
ATOM 543 C C . ASP A 1 73 ? 43.939 -5.495 -18.224 1.00 65.38 73 ASP A C 1
ATOM 545 O O . ASP A 1 73 ? 44.881 -4.856 -17.755 1.00 65.38 73 ASP A O 1
ATOM 549 N N . SER A 1 74 ? 42.816 -4.872 -18.582 1.00 70.50 74 SER A N 1
ATOM 550 C CA . SER A 1 74 ? 42.625 -3.432 -18.398 1.00 70.50 74 SER A CA 1
ATOM 551 C C . SER A 1 74 ? 42.351 -3.093 -16.929 1.00 70.50 74 SER A C 1
ATOM 553 O O . SER A 1 74 ? 41.620 -3.801 -16.237 1.00 70.50 74 SER A O 1
ATOM 555 N N . MET A 1 75 ? 42.941 -1.993 -16.453 1.00 67.88 75 MET A N 1
ATOM 556 C CA . MET A 1 75 ? 42.843 -1.564 -15.058 1.00 67.88 75 MET A CA 1
ATOM 557 C C . MET A 1 75 ? 41.409 -1.142 -14.708 1.00 67.88 75 MET A C 1
ATOM 559 O O . MET A 1 75 ? 40.755 -0.410 -15.458 1.00 67.88 75 MET A O 1
ATOM 563 N N . LEU A 1 76 ? 40.923 -1.639 -13.569 1.00 69.19 76 LEU A N 1
ATOM 564 C CA . LEU A 1 76 ? 39.574 -1.369 -13.066 1.00 69.19 76 LEU A CA 1
ATOM 565 C C . LEU A 1 76 ? 39.458 0.050 -12.480 1.00 69.19 76 LEU A C 1
ATOM 567 O O . LEU A 1 76 ? 38.435 0.709 -12.637 1.00 69.19 76 LEU A O 1
ATOM 571 N N . GLU A 1 77 ? 40.530 0.527 -11.847 1.00 64.06 77 GLU A N 1
ATOM 572 C CA . GLU A 1 77 ? 40.628 1.867 -11.266 1.00 64.06 77 GLU A CA 1
ATOM 573 C C . GLU A 1 77 ? 40.560 2.929 -12.381 1.00 64.06 77 GLU A C 1
ATOM 575 O O . GLU A 1 77 ? 41.368 2.922 -13.311 1.00 64.06 77 GLU A O 1
ATOM 580 N N . GLY A 1 78 ? 39.553 3.809 -12.323 1.00 70.31 78 GLY A N 1
ATOM 581 C CA . GLY A 1 78 ? 39.260 4.817 -13.355 1.00 70.31 78 GLY A CA 1
ATOM 582 C C . GLY A 1 78 ? 38.187 4.422 -14.380 1.00 70.31 78 GLY A C 1
ATOM 583 O O . GLY A 1 78 ? 37.689 5.292 -15.091 1.00 70.31 78 GLY A O 1
ATOM 584 N N . ASN A 1 79 ? 37.773 3.151 -14.412 1.00 64.12 79 ASN A N 1
ATOM 585 C CA . ASN A 1 79 ? 36.651 2.646 -15.219 1.00 64.12 79 ASN A CA 1
ATOM 586 C C . ASN A 1 79 ? 35.462 2.207 -14.343 1.00 64.12 79 ASN A C 1
ATOM 588 O O . ASN A 1 79 ? 34.664 1.350 -14.727 1.00 64.12 79 ASN A O 1
ATOM 592 N N . GLU A 1 80 ? 35.372 2.766 -13.139 1.00 70.94 80 GLU A N 1
ATOM 593 C CA . GLU A 1 80 ? 34.330 2.458 -12.167 1.00 70.94 80 GLU A CA 1
ATOM 594 C C . GLU A 1 80 ? 32.997 3.096 -12.569 1.00 70.94 80 GLU A C 1
ATOM 596 O O . GLU A 1 80 ? 32.940 4.192 -13.130 1.00 70.94 80 GLU A O 1
ATOM 601 N N . GLU A 1 81 ? 31.901 2.409 -12.263 1.00 71.62 81 GLU A N 1
ATOM 602 C CA . GLU A 1 81 ? 30.562 2.940 -12.479 1.00 71.62 81 GLU A CA 1
ATOM 603 C C . GLU A 1 81 ? 30.033 3.584 -11.193 1.00 71.62 81 GLU A C 1
ATOM 605 O O . GLU A 1 81 ? 30.057 2.980 -10.120 1.00 71.62 81 GLU A O 1
ATOM 610 N N . ALA A 1 82 ? 29.524 4.813 -11.308 1.00 68.44 82 ALA A N 1
ATOM 611 C CA . ALA A 1 82 ? 28.892 5.508 -10.195 1.00 68.44 82 ALA A CA 1
ATOM 612 C C . ALA A 1 82 ? 27.529 4.885 -9.861 1.00 68.44 82 ALA A C 1
ATOM 614 O O . ALA A 1 82 ? 26.682 4.696 -10.740 1.00 68.44 82 ALA A O 1
ATOM 615 N N . LEU A 1 83 ? 27.286 4.622 -8.575 1.00 69.06 83 LEU A N 1
ATOM 616 C CA . LEU A 1 83 ? 26.005 4.094 -8.121 1.00 69.06 83 LEU A CA 1
ATOM 617 C C . LEU A 1 83 ? 24.924 5.181 -8.214 1.00 69.06 83 LEU A C 1
ATOM 619 O O . LEU A 1 83 ? 25.012 6.228 -7.574 1.00 69.06 83 LEU A O 1
ATOM 623 N N . GLN A 1 84 ? 23.899 4.931 -9.025 1.00 67.31 84 GLN A N 1
ATOM 624 C CA . GLN A 1 84 ? 22.754 5.829 -9.174 1.00 67.31 84 GLN A CA 1
ATOM 625 C C . GLN A 1 84 ? 21.723 5.527 -8.076 1.00 67.31 84 GLN A C 1
ATOM 627 O O . GLN A 1 84 ? 21.243 4.394 -7.955 1.00 67.31 84 GLN A O 1
ATOM 632 N N . HIS A 1 85 ? 21.370 6.551 -7.298 1.00 67.12 85 HIS A N 1
ATOM 633 C CA . HIS A 1 85 ? 20.327 6.494 -6.276 1.00 67.12 85 HIS A CA 1
ATOM 634 C C . HIS A 1 85 ? 19.194 7.452 -6.634 1.00 67.12 85 HIS A C 1
ATOM 636 O O . HIS A 1 85 ? 19.436 8.629 -6.891 1.00 67.12 85 HIS A O 1
ATOM 642 N N . TYR A 1 86 ? 17.961 6.956 -6.592 1.00 70.44 86 TYR A N 1
ATOM 643 C CA . TYR A 1 86 ? 16.766 7.795 -6.636 1.00 70.44 86 TYR A CA 1
ATOM 644 C C . TYR A 1 86 ? 16.157 7.854 -5.245 1.00 70.44 86 TYR A C 1
ATOM 646 O O . TYR A 1 86 ? 16.136 6.847 -4.538 1.00 70.44 86 TYR A O 1
ATOM 654 N N . SER A 1 87 ? 15.677 9.028 -4.853 1.00 72.50 87 SER A N 1
ATOM 655 C CA . SER A 1 87 ? 14.961 9.215 -3.598 1.00 72.50 87 SER A CA 1
ATOM 656 C C . SER A 1 87 ? 13.560 9.724 -3.869 1.00 72.50 87 SER A C 1
ATOM 658 O O . SER A 1 87 ? 13.415 10.751 -4.533 1.00 72.50 87 SER A O 1
ATOM 660 N N . ASP A 1 88 ? 12.569 9.049 -3.306 1.00 72.94 88 ASP A N 1
ATOM 661 C CA . ASP A 1 88 ? 11.200 9.541 -3.252 1.00 72.94 88 ASP A CA 1
ATOM 662 C C . ASP A 1 88 ? 10.842 9.946 -1.820 1.00 72.94 88 ASP A C 1
ATOM 664 O O . ASP A 1 88 ? 11.350 9.359 -0.860 1.00 72.94 88 ASP A O 1
ATOM 668 N N . GLN A 1 89 ? 10.018 10.979 -1.671 1.00 75.25 89 GLN A N 1
ATOM 669 C CA . GLN A 1 89 ? 9.657 11.555 -0.378 1.00 75.25 89 GLN A CA 1
ATOM 670 C C . GLN A 1 89 ? 8.157 11.446 -0.159 1.00 75.25 89 GLN A C 1
ATOM 672 O O . GLN A 1 89 ? 7.372 12.029 -0.902 1.00 75.25 89 GLN A O 1
ATOM 677 N N . VAL A 1 90 ? 7.773 10.782 0.928 1.00 75.00 90 VAL A N 1
ATOM 678 C CA . VAL A 1 90 ? 6.377 10.696 1.358 1.00 75.00 90 VAL A CA 1
ATOM 679 C C . VAL A 1 90 ? 6.181 11.566 2.592 1.00 75.00 90 VAL A C 1
ATOM 681 O O . VAL A 1 90 ? 6.955 11.489 3.551 1.00 75.00 90 VAL A O 1
ATOM 684 N N . ILE A 1 91 ? 5.151 12.411 2.555 1.00 75.94 91 ILE A N 1
ATOM 685 C CA . ILE A 1 91 ? 4.709 13.207 3.703 1.00 75.94 91 ILE A CA 1
ATOM 686 C C . ILE A 1 91 ? 3.781 12.335 4.543 1.00 75.94 91 ILE A C 1
ATOM 688 O O . ILE A 1 91 ? 2.859 11.721 4.011 1.00 75.94 91 ILE A O 1
ATOM 692 N N . ILE A 1 92 ? 4.027 12.280 5.849 1.00 73.75 92 ILE A N 1
ATOM 693 C CA . ILE A 1 92 ? 3.176 11.534 6.771 1.00 73.75 92 ILE A CA 1
ATOM 694 C C . ILE A 1 92 ? 2.018 12.432 7.203 1.00 73.75 92 ILE A C 1
ATOM 696 O O . ILE A 1 92 ? 2.238 13.518 7.739 1.00 73.75 92 ILE A O 1
ATOM 700 N N . ASP A 1 93 ? 0.795 11.944 7.024 1.00 73.31 93 ASP A N 1
ATOM 701 C CA . ASP A 1 93 ? -0.402 12.517 7.633 1.00 73.31 93 ASP A CA 1
ATOM 702 C C . ASP A 1 93 ? -1.172 11.429 8.387 1.00 73.31 93 ASP A C 1
ATOM 704 O O . ASP A 1 93 ? -0.997 10.228 8.162 1.00 73.31 93 ASP A O 1
ATOM 708 N N . GLN A 1 94 ? -2.003 11.846 9.332 1.00 76.06 94 GLN A N 1
ATOM 709 C CA . GLN A 1 94 ? -2.734 10.944 10.192 1.00 76.06 94 GLN A CA 1
ATOM 710 C C . GLN A 1 94 ? -4.168 10.741 9.713 1.00 76.06 94 GLN A C 1
ATOM 712 O O . GLN A 1 94 ? -4.961 11.677 9.659 1.00 76.06 94 GLN A O 1
ATOM 717 N N . GLN A 1 95 ? -4.554 9.479 9.530 1.00 79.19 95 GLN A N 1
ATOM 718 C CA . GLN A 1 95 ? -5.953 9.103 9.353 1.00 79.19 95 GLN A CA 1
ATOM 719 C C . GLN A 1 95 ? -6.567 8.587 10.659 1.00 79.19 95 GLN A C 1
ATOM 721 O O . GLN A 1 95 ? -5.938 7.848 11.420 1.00 79.19 95 GLN A O 1
ATOM 726 N N . ARG A 1 96 ? -7.808 9.003 10.941 1.00 79.19 96 ARG A N 1
ATOM 727 C CA . ARG A 1 96 ? -8.577 8.587 12.123 1.00 79.19 96 ARG A CA 1
ATOM 728 C C . ARG A 1 96 ? -10.051 8.416 11.761 1.00 79.19 96 ARG A C 1
ATOM 730 O O . ARG A 1 96 ? -10.605 9.242 11.043 1.00 79.19 96 ARG A O 1
ATOM 737 N N . ASN A 1 97 ? -10.692 7.408 12.344 1.00 81.25 97 ASN A N 1
ATOM 738 C CA . ASN A 1 97 ? -12.145 7.254 12.354 1.00 81.25 97 ASN A CA 1
ATOM 739 C C . ASN A 1 97 ? -12.599 6.805 13.750 1.00 81.25 97 ASN A C 1
ATOM 741 O O . ASN A 1 97 ? -11.838 6.162 14.473 1.00 81.25 97 ASN A O 1
ATOM 745 N N . ALA A 1 98 ? -13.813 7.180 14.149 1.00 78.44 98 ALA A N 1
ATOM 746 C CA . ALA A 1 98 ? -14.349 6.874 15.468 1.00 78.44 98 ALA A CA 1
ATOM 747 C C . ALA A 1 98 ? -15.863 6.652 15.418 1.00 78.44 98 ALA A C 1
ATOM 749 O O . ALA A 1 98 ? -16.599 7.403 14.781 1.00 78.44 98 ALA A O 1
ATOM 750 N N . VAL A 1 99 ? -16.329 5.655 16.171 1.00 78.31 99 VAL A N 1
ATOM 751 C CA . VAL A 1 99 ? -17.754 5.392 16.395 1.00 78.31 99 VAL A CA 1
ATOM 752 C 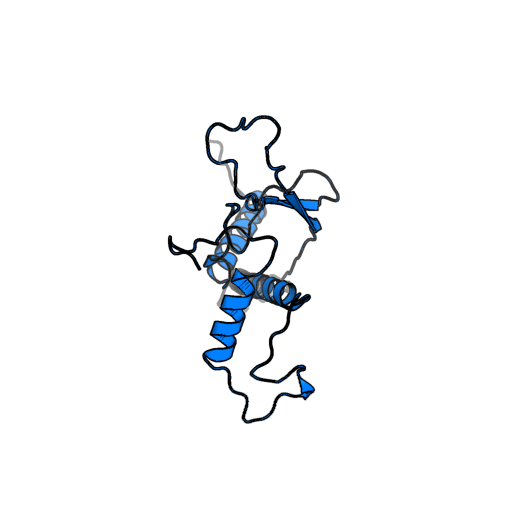C . VAL A 1 99 ? -18.125 5.900 17.786 1.00 78.31 99 VAL A C 1
ATOM 754 O O . VAL A 1 99 ? -17.527 5.498 18.784 1.00 78.31 99 VAL A O 1
ATOM 757 N N . ARG A 1 100 ? -19.116 6.796 17.866 1.00 76.88 100 ARG A N 1
ATOM 758 C CA . ARG A 1 100 ? -19.630 7.316 19.140 1.00 76.88 100 ARG A CA 1
ATOM 759 C C . ARG A 1 100 ? -20.885 6.555 19.554 1.00 76.88 100 ARG A C 1
ATOM 761 O O . ARG A 1 100 ? -21.855 6.510 18.808 1.00 76.88 100 ARG A O 1
ATOM 768 N N . LEU A 1 101 ? -20.886 6.043 20.781 1.00 74.81 101 LEU A N 1
ATOM 769 C CA . LEU A 1 101 ? -22.076 5.485 21.422 1.00 74.81 101 LEU A CA 1
ATOM 770 C C . LEU A 1 101 ? -22.822 6.593 22.183 1.00 74.81 101 LEU A C 1
ATOM 772 O O . LEU A 1 101 ? -22.206 7.432 22.842 1.00 74.81 101 LEU A O 1
ATOM 776 N N . GLU A 1 102 ? -24.152 6.614 22.076 1.00 70.44 102 GLU A N 1
ATOM 777 C CA . GLU A 1 102 ? -25.000 7.694 22.610 1.00 70.44 102 GLU A CA 1
ATOM 778 C C . GLU A 1 102 ? -25.062 7.699 24.155 1.00 70.44 102 GLU A C 1
ATOM 780 O O . GLU A 1 102 ? -25.227 8.755 24.765 1.00 70.44 102 GLU A O 1
ATOM 785 N N . GLY A 1 103 ? -24.852 6.545 24.808 1.00 68.56 103 GLY A N 1
ATOM 786 C CA . GLY A 1 103 ? -24.707 6.454 26.265 1.00 68.56 103 GLY A CA 1
ATOM 787 C C . GLY A 1 103 ? -24.877 5.047 26.852 1.00 68.56 103 GLY A C 1
ATOM 788 O O . GLY A 1 103 ? -25.216 4.095 26.150 1.00 68.56 103 GLY A O 1
ATOM 789 N N . LYS A 1 104 ? -24.701 4.932 28.179 1.00 62.25 104 LYS A N 1
ATOM 790 C CA . LYS A 1 104 ? -24.772 3.658 28.933 1.00 62.25 104 LYS A CA 1
ATOM 791 C C . LYS A 1 104 ? -26.127 2.953 28.823 1.00 62.25 104 LYS A C 1
ATOM 793 O O . LYS A 1 104 ? -26.195 1.733 28.850 1.00 62.25 104 LYS A O 1
ATOM 798 N N . MET A 1 105 ? -27.218 3.711 28.689 1.00 60.69 105 MET A N 1
ATOM 799 C CA . MET A 1 105 ? -28.548 3.118 28.514 1.00 60.69 105 MET A CA 1
ATOM 800 C C . MET A 1 105 ? -28.691 2.454 27.138 1.00 60.69 105 MET A C 1
ATOM 802 O O . MET A 1 105 ? -29.403 1.466 27.012 1.00 60.69 105 MET A O 1
ATOM 806 N N . THR A 1 106 ? -28.001 2.973 26.121 1.00 62.03 106 THR A N 1
ATOM 807 C CA . THR A 1 106 ? -27.982 2.400 24.771 1.00 62.03 106 THR A CA 1
ATOM 808 C C . THR A 1 106 ? -27.092 1.160 24.706 1.00 62.03 106 THR A C 1
ATOM 810 O O . THR A 1 106 ? -27.454 0.235 23.998 1.00 62.03 106 THR A O 1
ATOM 813 N N . GLU A 1 107 ? -26.013 1.082 25.495 1.00 61.84 107 GLU A N 1
ATOM 814 C CA . GLU A 1 107 ? -25.220 -0.153 25.685 1.00 61.84 107 GLU A CA 1
ATOM 815 C C . GLU A 1 107 ? -26.024 -1.282 26.351 1.00 61.84 107 GLU A C 1
ATOM 817 O O . GLU A 1 107 ? -25.827 -2.444 26.025 1.00 61.84 107 GLU A O 1
ATOM 822 N N . LEU A 1 108 ? -26.967 -0.950 27.239 1.00 60.69 108 LEU A N 1
ATOM 823 C CA . LEU A 1 108 ? -27.773 -1.933 27.982 1.00 60.69 108 LEU A CA 1
ATOM 824 C C . LEU A 1 108 ? -29.051 -2.393 27.257 1.00 60.69 108 LEU A C 1
ATOM 826 O O . LEU A 1 108 ? -29.749 -3.276 27.752 1.00 60.69 108 LEU A O 1
ATOM 830 N N . ARG A 1 109 ? -29.411 -1.765 26.131 1.00 68.25 109 ARG A N 1
ATOM 831 C CA . ARG A 1 109 ? -30.605 -2.114 25.337 1.00 68.25 109 ARG A CA 1
ATOM 832 C C . ARG A 1 109 ? -30.419 -3.349 24.438 1.00 68.25 109 ARG A C 1
ATOM 834 O O . ARG A 1 109 ? -31.346 -4.156 24.389 1.00 68.25 109 ARG A O 1
ATOM 841 N N . PRO A 1 110 ? -29.315 -3.497 23.685 1.00 71.88 110 PRO A N 1
ATOM 842 C CA . PRO A 1 110 ? -29.075 -4.673 22.859 1.00 71.88 110 PRO A CA 1
ATOM 843 C C . PRO A 1 110 ? -28.538 -5.849 23.683 1.00 71.88 110 PRO A C 1
ATOM 845 O O . PRO A 1 110 ? -27.931 -5.677 24.733 1.00 71.88 110 PRO A O 1
ATOM 848 N N . ALA A 1 111 ? -28.750 -7.066 23.176 1.00 68.31 111 ALA A N 1
ATOM 849 C CA . ALA A 1 111 ? -28.254 -8.300 23.793 1.00 68.31 111 ALA A CA 1
ATOM 850 C C . ALA A 1 111 ? -26.757 -8.574 23.524 1.00 68.31 111 ALA A C 1
ATOM 852 O O . ALA A 1 111 ? -26.224 -9.566 24.013 1.00 68.31 111 ALA A O 1
ATOM 853 N N . PHE A 1 112 ? -26.097 -7.735 22.723 1.00 70.81 112 PHE A N 1
ATOM 854 C CA . PHE A 1 112 ? -24.707 -7.881 22.288 1.00 70.81 112 PHE A CA 1
ATOM 855 C C . PHE A 1 112 ? -23.888 -6.648 22.674 1.00 70.81 112 PHE A C 1
ATOM 857 O O . PHE A 1 112 ? -24.433 -5.546 22.780 1.00 70.81 112 PHE A O 1
ATOM 864 N N . ASP A 1 113 ? -22.581 -6.830 22.866 1.00 79.44 113 ASP A N 1
ATOM 865 C CA . ASP A 1 113 ? -21.683 -5.740 23.236 1.00 79.44 113 ASP A CA 1
ATOM 866 C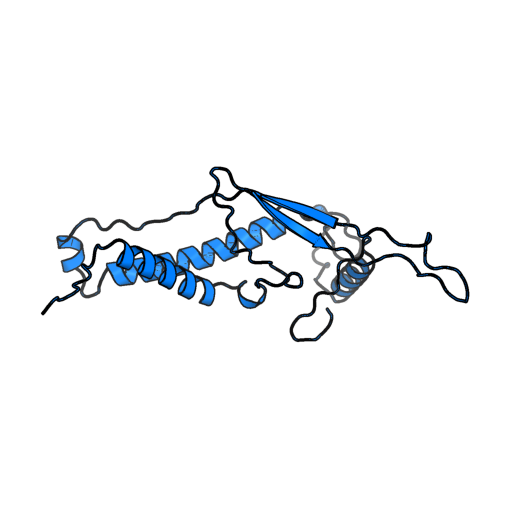 C . ASP A 1 113 ? -21.448 -4.804 22.039 1.00 79.44 113 ASP A C 1
ATOM 868 O O . ASP A 1 113 ? -20.849 -5.165 21.020 1.00 79.44 113 ASP A O 1
ATOM 872 N N . LEU A 1 114 ? -21.947 -3.573 22.158 1.00 78.25 114 LEU A N 1
ATOM 873 C CA . LEU A 1 114 ? -21.796 -2.544 21.134 1.00 78.25 114 LEU A CA 1
ATOM 874 C C . LEU A 1 114 ? -20.339 -2.100 20.945 1.00 78.25 114 LEU A C 1
ATOM 876 O O . LEU A 1 114 ? -20.009 -1.588 19.876 1.00 78.25 114 LEU A O 1
ATOM 880 N N . ARG A 1 115 ? -19.464 -2.281 21.942 1.00 77.75 115 ARG A N 1
ATOM 881 C CA . ARG A 1 115 ? -18.042 -1.920 21.834 1.00 77.75 115 ARG A CA 1
ATOM 882 C C . ARG A 1 115 ? -17.278 -2.910 20.976 1.00 77.75 115 ARG A C 1
ATOM 884 O O . ARG A 1 115 ? -16.496 -2.482 20.129 1.00 77.75 115 ARG A O 1
ATOM 891 N N . ASP A 1 116 ? -17.555 -4.198 21.140 1.00 81.19 116 ASP A N 1
ATOM 892 C CA . ASP A 1 116 ? -16.950 -5.245 20.318 1.00 81.19 116 ASP A CA 1
ATOM 893 C C . ASP A 1 116 ? -17.405 -5.122 18.862 1.00 81.19 116 ASP A C 1
ATOM 895 O O . ASP A 1 116 ? -16.582 -5.138 17.947 1.00 81.19 116 ASP A O 1
ATOM 899 N N . HIS A 1 117 ? -18.695 -4.861 18.639 1.00 82.31 117 HIS A N 1
ATOM 900 C CA . HIS A 1 117 ? -19.213 -4.621 17.292 1.00 82.31 117 HIS A CA 1
ATOM 901 C C . HIS A 1 117 ? -18.634 -3.341 16.661 1.00 82.31 117 HIS A C 1
ATOM 903 O O . HIS A 1 117 ? -18.332 -3.302 15.468 1.00 82.31 117 HIS A O 1
ATOM 909 N N . ALA A 1 118 ? -18.451 -2.272 17.445 1.00 80.81 118 ALA A N 1
ATOM 910 C CA . ALA A 1 118 ? -17.791 -1.061 16.963 1.00 80.81 118 ALA A CA 1
ATOM 911 C C . ALA A 1 118 ? -16.318 -1.319 16.606 1.00 80.81 118 ALA A C 1
ATOM 913 O O . ALA A 1 118 ? -15.837 -0.784 15.606 1.00 80.81 118 ALA A O 1
ATOM 914 N N . LYS A 1 119 ? -15.613 -2.156 17.380 1.00 81.12 119 LYS A N 1
ATOM 915 C CA . LYS A 1 119 ? -14.239 -2.579 17.077 1.00 81.12 119 LYS A CA 1
ATOM 916 C C . LYS A 1 119 ? -14.182 -3.335 15.752 1.00 81.12 119 LYS A C 1
ATOM 918 O O . LYS A 1 119 ? -13.350 -3.005 14.915 1.00 81.12 119 LYS A O 1
ATOM 923 N N . GLU A 1 120 ? -15.069 -4.304 15.545 1.00 85.88 120 GLU A N 1
ATOM 924 C CA . GLU A 1 120 ? -15.114 -5.093 14.311 1.00 85.88 120 GLU A CA 1
ATOM 925 C C . GLU A 1 120 ? -15.424 -4.224 13.083 1.00 85.88 120 GLU A C 1
ATOM 927 O O . GLU A 1 120 ? -14.746 -4.330 12.062 1.00 85.88 120 GLU A O 1
ATOM 932 N N . ALA A 1 121 ? -16.365 -3.286 13.202 1.00 86.31 121 ALA A N 1
ATOM 933 C CA . ALA A 1 121 ? -16.664 -2.343 12.127 1.00 86.31 121 ALA A CA 1
ATOM 934 C C . ALA A 1 121 ? -15.474 -1.419 11.805 1.00 86.31 121 ALA A C 1
ATOM 936 O O . ALA A 1 121 ? -15.169 -1.185 10.637 1.00 86.31 121 ALA A O 1
ATOM 937 N N . LEU A 1 122 ? -14.773 -0.910 12.825 1.00 86.25 122 LEU A N 1
ATOM 938 C CA . LEU A 1 122 ? -13.583 -0.074 12.631 1.00 86.25 122 LEU A CA 1
ATOM 939 C C . LEU A 1 122 ? -12.405 -0.856 12.032 1.00 86.25 122 LEU A C 1
ATOM 941 O O . LEU A 1 122 ? -11.631 -0.286 11.266 1.00 86.25 122 LEU A O 1
ATOM 945 N N . LYS A 1 123 ? -12.283 -2.147 12.356 1.00 87.00 123 LYS A N 1
ATOM 946 C CA . LYS A 1 123 ? -11.286 -3.067 11.793 1.00 87.00 123 LYS A CA 1
ATOM 947 C C . LYS A 1 123 ? -11.474 -3.216 10.280 1.00 87.00 123 LYS A C 1
ATOM 949 O O . LYS A 1 123 ? -10.528 -2.982 9.533 1.00 87.00 123 LYS A O 1
ATOM 954 N N . ILE A 1 124 ? -12.703 -3.522 9.849 1.00 88.19 124 ILE A N 1
ATOM 955 C CA . ILE A 1 124 ? -13.065 -3.649 8.427 1.00 88.19 124 ILE A CA 1
ATOM 956 C C . ILE A 1 124 ? -12.857 -2.314 7.714 1.00 88.19 124 ILE A C 1
ATOM 958 O O . ILE A 1 124 ? -12.190 -2.265 6.686 1.00 88.19 124 ILE A O 1
ATOM 962 N N . TRP A 1 125 ? -13.347 -1.218 8.302 1.00 89.88 125 TRP A N 1
ATOM 963 C CA . TRP A 1 125 ? -13.176 0.118 7.733 1.00 89.88 125 TRP A CA 1
ATOM 964 C C . TRP A 1 125 ? -11.701 0.465 7.509 1.00 89.88 125 TRP A C 1
ATOM 966 O O . TRP A 1 125 ? -11.349 0.992 6.457 1.00 89.88 125 TRP A O 1
ATOM 976 N N . LEU A 1 126 ? -10.825 0.166 8.477 1.00 87.56 126 LEU A N 1
ATOM 977 C CA . LEU A 1 126 ? -9.398 0.445 8.337 1.00 87.56 126 LEU A CA 1
ATOM 978 C C . LEU A 1 126 ? -8.762 -0.417 7.2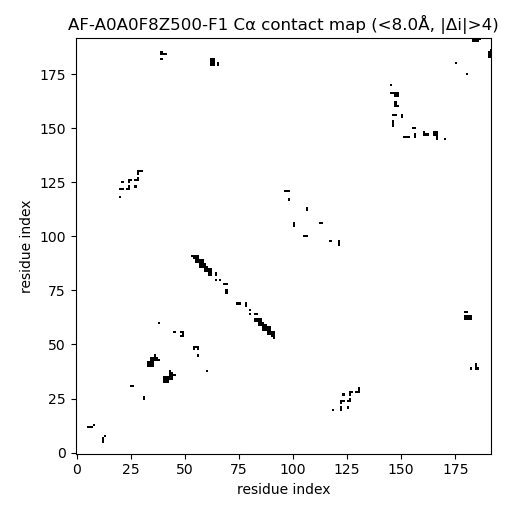40 1.00 87.56 126 LEU A C 1
ATOM 980 O O . LEU A 1 126 ? -7.938 0.090 6.483 1.00 87.56 126 LEU A O 1
ATOM 984 N N . ALA A 1 127 ? -9.139 -1.694 7.141 1.00 87.94 127 ALA A N 1
ATOM 985 C CA . ALA A 1 127 ? -8.645 -2.586 6.095 1.00 87.94 127 ALA A CA 1
ATOM 986 C C . ALA A 1 127 ? -9.058 -2.098 4.695 1.00 87.94 127 ALA A C 1
ATOM 988 O O . ALA A 1 127 ? -8.200 -1.930 3.829 1.00 87.94 127 ALA A O 1
ATOM 989 N N . GLU A 1 128 ? -10.342 -1.784 4.502 1.00 90.19 128 GLU A N 1
ATOM 990 C CA . GLU A 1 128 ? -10.869 -1.236 3.245 1.00 90.19 128 GLU A CA 1
ATOM 991 C C . GLU A 1 128 ? -10.217 0.102 2.894 1.00 90.19 128 GLU A C 1
ATOM 993 O O . GLU A 1 128 ? -9.879 0.341 1.736 1.00 90.19 128 GLU A O 1
ATOM 998 N N . LYS A 1 129 ? -9.991 0.962 3.895 1.00 89.56 129 LYS A N 1
ATOM 999 C CA . LYS A 1 129 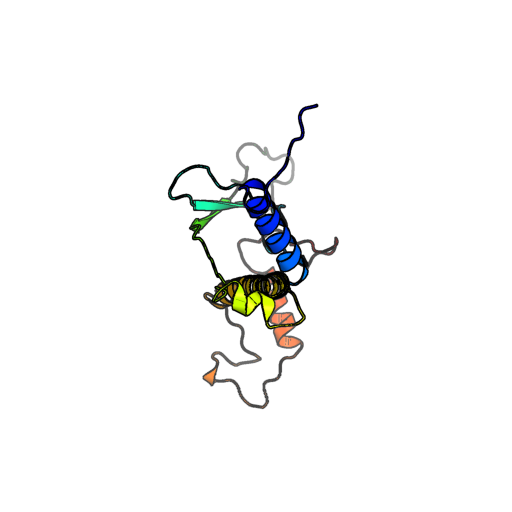? -9.363 2.266 3.687 1.00 89.56 129 LYS A CA 1
ATOM 1000 C C . LYS A 1 129 ? -7.909 2.137 3.234 1.00 89.56 129 LYS A C 1
ATOM 1002 O O . LYS A 1 129 ? -7.522 2.812 2.287 1.00 89.56 129 LYS A O 1
ATOM 1007 N N . ILE A 1 130 ? -7.128 1.251 3.859 1.00 86.56 130 ILE A N 1
ATOM 1008 C CA . ILE A 1 130 ? -5.747 0.962 3.437 1.00 86.56 130 ILE A CA 1
ATOM 1009 C C . ILE A 1 130 ? -5.728 0.412 2.009 1.00 86.56 130 ILE A C 1
ATOM 1011 O O . ILE A 1 130 ? -4.906 0.838 1.200 1.00 86.56 130 ILE A O 1
ATOM 1015 N N . ASP A 1 131 ? -6.622 -0.527 1.690 1.00 87.62 131 ASP A N 1
ATOM 1016 C CA . ASP A 1 131 ? -6.674 -1.115 0.355 1.00 87.62 131 ASP A CA 1
ATOM 1017 C C . ASP A 1 131 ? -7.032 -0.075 -0.709 1.00 87.62 131 ASP A C 1
ATOM 1019 O O . ASP A 1 131 ? -6.373 -0.027 -1.750 1.00 87.62 131 ASP A O 1
ATOM 1023 N N . GLN A 1 132 ? -8.031 0.766 -0.433 1.00 89.19 132 GLN A N 1
ATOM 1024 C CA . GLN A 1 132 ? -8.453 1.833 -1.331 1.00 89.19 132 GLN A CA 1
ATOM 1025 C C . GLN A 1 132 ? -7.349 2.872 -1.537 1.00 89.19 132 GLN A C 1
ATOM 1027 O O . GLN A 1 132 ? -7.064 3.200 -2.682 1.00 89.19 132 GLN A O 1
ATOM 1032 N N . ASP A 1 133 ? -6.691 3.333 -0.470 1.00 87.12 133 ASP A N 1
ATOM 1033 C CA . ASP A 1 133 ? -5.621 4.331 -0.579 1.00 87.12 133 ASP A CA 1
ATOM 1034 C C . ASP A 1 133 ? -4.457 3.802 -1.440 1.00 87.12 133 ASP A C 1
ATOM 1036 O O . ASP A 1 133 ? -3.959 4.511 -2.310 1.00 87.12 133 ASP A O 1
ATOM 1040 N N . ILE A 1 134 ? -4.080 2.523 -1.295 1.00 85.06 134 ILE A N 1
ATOM 1041 C CA . ILE A 1 134 ? -3.050 1.907 -2.151 1.00 85.06 134 ILE A CA 1
ATOM 1042 C C . ILE A 1 134 ? -3.511 1.821 -3.615 1.00 85.06 134 ILE A C 1
ATOM 1044 O O . ILE A 1 134 ? -2.707 2.040 -4.523 1.00 85.06 134 ILE A O 1
ATOM 1048 N N . PHE A 1 135 ? -4.777 1.481 -3.876 1.00 85.81 135 PHE A N 1
ATOM 1049 C CA . PHE A 1 135 ? -5.303 1.456 -5.244 1.00 85.81 135 PHE A CA 1
ATOM 1050 C C . PHE A 1 135 ? -5.344 2.851 -5.873 1.00 85.81 135 PHE A C 1
ATOM 1052 O O . PHE A 1 135 ? -4.919 2.999 -7.020 1.00 85.81 135 PHE A O 1
ATOM 1059 N N . ASP A 1 136 ? -5.811 3.851 -5.128 1.00 87.00 136 ASP A N 1
ATOM 1060 C CA . ASP A 1 136 ? -5.898 5.239 -5.577 1.00 87.00 136 ASP A CA 1
ATOM 1061 C C . ASP A 1 136 ? -4.497 5.801 -5.877 1.00 87.00 136 ASP A C 1
ATOM 1063 O O . ASP A 1 136 ? -4.300 6.438 -6.911 1.00 87.00 136 ASP A O 1
ATOM 1067 N N . ASP A 1 137 ? -3.494 5.492 -5.048 1.00 83.25 137 ASP A N 1
ATOM 1068 C CA . ASP A 1 137 ? -2.105 5.902 -5.286 1.00 83.25 137 ASP A CA 1
ATOM 1069 C C . ASP A 1 137 ? -1.490 5.211 -6.518 1.00 83.25 137 ASP A C 1
ATOM 1071 O O . ASP A 1 137 ? -0.752 5.835 -7.287 1.00 83.25 137 ASP A O 1
ATOM 1075 N N . LEU A 1 138 ? -1.808 3.931 -6.750 1.00 79.19 138 LEU A N 1
ATOM 1076 C CA . LEU A 1 138 ? -1.348 3.192 -7.933 1.00 79.19 138 LEU A CA 1
ATOM 1077 C C . LEU A 1 138 ? -1.996 3.691 -9.236 1.00 79.19 138 LEU A C 1
ATOM 1079 O O . LEU A 1 138 ? -1.330 3.699 -10.275 1.00 79.19 138 LEU A O 1
ATOM 1083 N N . ASP A 1 139 ? -3.270 4.089 -9.198 1.00 81.06 139 ASP A N 1
ATOM 1084 C CA . ASP A 1 139 ? -4.014 4.591 -10.365 1.00 81.06 139 ASP A CA 1
ATOM 1085 C C . ASP A 1 139 ? -3.871 6.109 -10.568 1.00 81.06 139 ASP A C 1
ATOM 1087 O O . ASP A 1 139 ? -4.104 6.623 -11.661 1.00 81.06 139 ASP A O 1
ATOM 1091 N N . GLY A 1 140 ? -3.443 6.853 -9.547 1.00 76.62 140 GLY A N 1
ATOM 1092 C CA . GLY A 1 140 ? -3.437 8.315 -9.570 1.00 76.62 140 GLY A CA 1
ATOM 1093 C C . GLY A 1 140 ? -2.455 8.944 -10.565 1.00 76.62 140 GLY A C 1
ATOM 1094 O O . GLY A 1 140 ? -2.671 10.072 -11.014 1.00 76.62 140 GLY A O 1
ATOM 1095 N N . SER A 1 141 ? -1.371 8.250 -10.939 1.00 73.44 141 SER A N 1
ATOM 1096 C CA . SER A 1 141 ? -0.348 8.803 -11.847 1.00 73.44 141 SER A CA 1
ATOM 1097 C C . SER A 1 141 ? 0.323 7.766 -12.766 1.00 73.44 141 SER A C 1
ATOM 1099 O O . SER A 1 141 ? 1.541 7.558 -12.722 1.00 73.44 141 SER A O 1
ATOM 1101 N N . PRO A 1 142 ? -0.426 7.114 -13.676 1.00 73.25 142 PRO A N 1
ATOM 1102 C CA . PRO A 1 142 ? 0.149 6.116 -14.562 1.00 73.25 142 PRO A CA 1
ATOM 1103 C C . PRO A 1 142 ? 1.156 6.776 -15.510 1.00 73.25 142 PRO A C 1
ATOM 1105 O O . PRO A 1 142 ? 0.800 7.521 -16.421 1.00 73.25 142 PRO A O 1
ATOM 1108 N N . THR A 1 143 ? 2.441 6.444 -15.354 1.00 71.38 143 THR A N 1
ATOM 1109 C CA . THR A 1 143 ? 3.507 6.915 -16.260 1.00 71.38 143 THR A CA 1
ATOM 1110 C C . THR A 1 143 ? 3.292 6.419 -17.694 1.00 71.38 143 THR A C 1
ATOM 1112 O O . THR A 1 143 ? 3.792 7.008 -18.653 1.00 71.38 143 THR A O 1
ATOM 1115 N N . ARG A 1 144 ? 2.558 5.310 -17.862 1.00 71.69 144 ARG A N 1
ATOM 1116 C CA . ARG A 1 144 ? 2.214 4.736 -19.163 1.00 71.69 144 ARG A CA 1
ATOM 1117 C C . ARG A 1 144 ? 0.886 4.006 -19.121 1.00 71.69 144 ARG A C 1
ATOM 1119 O O . ARG A 1 144 ? 0.704 3.083 -18.337 1.00 71.69 144 ARG A O 1
ATOM 1126 N N . VAL A 1 145 ? 0.024 4.354 -20.067 1.00 78.88 145 VAL A N 1
ATOM 1127 C CA . VAL A 1 145 ? -1.229 3.649 -20.339 1.00 78.88 145 VAL A CA 1
ATOM 1128 C C . VAL A 1 145 ? -1.045 2.813 -21.601 1.00 78.88 145 VAL A C 1
ATOM 1130 O O . VAL A 1 145 ? -0.514 3.293 -22.605 1.00 78.88 145 VAL A O 1
ATOM 1133 N N . LEU A 1 146 ? -1.452 1.547 -21.547 1.00 79.00 146 LEU A N 1
ATOM 1134 C CA . LEU A 1 146 ? -1.432 0.647 -22.695 1.00 79.00 146 LEU A CA 1
ATOM 1135 C C . LEU A 1 146 ? -2.862 0.355 -23.121 1.00 79.00 146 LEU A C 1
ATOM 1137 O O . LEU A 1 146 ? -3.664 -0.139 -22.334 1.00 79.00 146 LEU A O 1
ATOM 1141 N N . TYR A 1 147 ? -3.150 0.616 -24.388 1.00 81.31 147 TYR A N 1
ATOM 1142 C CA . TYR A 1 147 ? -4.411 0.242 -25.004 1.00 81.31 147 TYR A CA 1
ATOM 1143 C C . TYR A 1 147 ? -4.226 -1.020 -25.841 1.00 81.31 147 TYR A C 1
ATOM 1145 O O . TYR A 1 147 ? -3.117 -1.382 -26.252 1.00 81.31 147 TYR A O 1
ATOM 1153 N N . GLN A 1 148 ? -5.324 -1.722 -26.091 1.00 79.19 148 GLN A N 1
ATOM 1154 C CA . GLN A 1 148 ? -5.265 -2.945 -26.866 1.00 79.19 148 GLN A CA 1
ATOM 1155 C C . GLN A 1 148 ? -5.077 -2.663 -28.364 1.00 79.19 148 GLN A C 1
ATOM 1157 O O . GLN A 1 148 ? -5.697 -1.773 -28.943 1.00 79.19 148 GLN A O 1
ATOM 1162 N N . SER A 1 149 ? -4.278 -3.511 -29.019 1.00 74.69 149 SER A N 1
ATOM 1163 C CA . SER A 1 149 ? -4.090 -3.514 -30.473 1.00 74.69 149 SER A CA 1
ATOM 1164 C C . SER A 1 149 ? -3.568 -2.166 -30.998 1.00 74.69 149 SER A C 1
ATOM 1166 O O . SER A 1 149 ? -2.440 -1.808 -30.652 1.00 74.69 149 SER A O 1
ATOM 1168 N N . THR A 1 150 ? -4.338 -1.472 -31.842 1.00 75.38 150 THR A N 1
ATOM 1169 C CA . THR A 1 150 ? -4.019 -0.187 -32.483 1.00 75.38 150 THR A CA 1
ATOM 1170 C C . THR A 1 150 ? -4.654 1.014 -31.785 1.00 75.38 150 THR A C 1
ATOM 1172 O O . THR A 1 150 ? -4.503 2.132 -32.274 1.00 75.38 150 THR A O 1
ATOM 1175 N N . ALA A 1 151 ? -5.391 0.810 -30.688 1.00 79.38 151 ALA A N 1
ATOM 1176 C CA . ALA A 1 151 ? -5.966 1.918 -29.938 1.00 79.38 151 ALA A CA 1
ATOM 1177 C C . ALA A 1 151 ? -4.848 2.800 -29.359 1.00 79.38 151 ALA A C 1
ATOM 1179 O O . ALA A 1 151 ? -3.818 2.311 -28.894 1.00 79.38 151 ALA A O 1
ATOM 1180 N N . THR A 1 152 ? -5.053 4.112 -29.405 1.00 75.56 152 THR A N 1
ATOM 1181 C CA . THR A 1 152 ? -4.109 5.122 -28.894 1.00 75.56 152 THR A CA 1
ATOM 1182 C C . THR A 1 152 ? -4.712 5.956 -27.766 1.00 75.56 152 THR A C 1
ATOM 1184 O O . THR A 1 152 ? -3.998 6.716 -27.115 1.00 75.56 152 THR A O 1
ATOM 1187 N N . SER A 1 153 ? -6.015 5.801 -27.515 1.00 79.12 153 SER A N 1
ATOM 1188 C CA . SER A 1 153 ? -6.758 6.450 -26.435 1.00 79.12 153 SER A CA 1
ATOM 1189 C C . SER A 1 153 ? -8.021 5.662 -26.067 1.00 79.12 153 SER A C 1
ATOM 1191 O O . SER A 1 153 ? -8.513 4.853 -26.861 1.00 79.12 153 SER A O 1
ATOM 1193 N N . THR A 1 154 ? -8.605 5.953 -24.901 1.00 77.88 154 THR A N 1
ATOM 1194 C CA . THR A 1 154 ? -9.867 5.348 -24.434 1.00 77.88 154 THR A CA 1
ATOM 1195 C C . THR A 1 154 ? -11.013 5.520 -25.437 1.00 77.88 154 THR A C 1
ATOM 1197 O O . THR A 1 154 ? -11.828 4.619 -25.605 1.00 77.88 154 THR A O 1
ATOM 1200 N N . ALA A 1 155 ? -11.039 6.634 -26.176 1.00 81.19 155 ALA A N 1
ATOM 1201 C CA . ALA A 1 155 ? -12.067 6.925 -27.178 1.00 81.19 155 ALA A CA 1
ATOM 1202 C C . ALA A 1 155 ? -11.978 6.049 -28.443 1.00 81.19 155 ALA A C 1
ATOM 1204 O O . ALA A 1 155 ? -12.918 6.007 -29.230 1.00 81.19 155 ALA A O 1
ATOM 1205 N N . THR A 1 156 ? -10.852 5.360 -28.656 1.00 83.25 156 THR A N 1
ATOM 1206 C CA . THR A 1 156 ? -10.627 4.491 -29.828 1.00 83.25 156 THR A CA 1
ATOM 1207 C C . THR A 1 156 ? -10.916 3.013 -29.555 1.00 83.25 156 THR A C 1
ATOM 1209 O O . THR A 1 156 ? -10.754 2.180 -30.448 1.00 83.25 156 THR A O 1
ATOM 1212 N N . ILE A 1 157 ? -11.350 2.678 -28.335 1.00 84.25 157 ILE A N 1
ATOM 1213 C CA . ILE A 1 157 ? -11.702 1.313 -27.944 1.00 84.25 157 ILE A CA 1
ATOM 1214 C C . ILE A 1 157 ? -13.057 0.943 -28.559 1.00 84.25 157 ILE A C 1
ATOM 1216 O O . ILE A 1 157 ? -14.035 1.677 -28.439 1.00 84.25 157 ILE A O 1
ATOM 1220 N N . THR A 1 158 ? -13.119 -0.212 -29.219 1.00 83.94 158 THR A N 1
ATOM 1221 C CA . THR A 1 158 ? -14.331 -0.738 -29.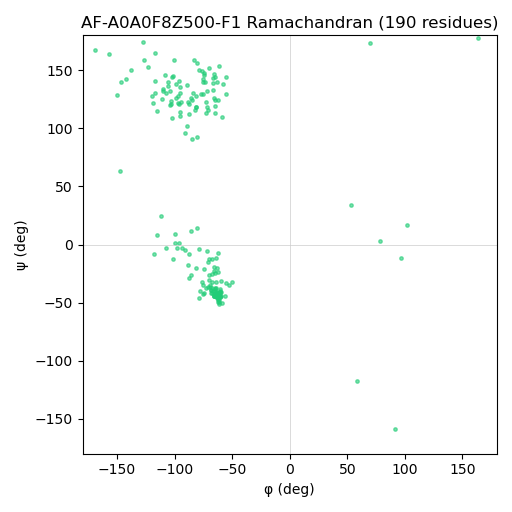873 1.00 83.94 158 THR A CA 1
ATOM 1222 C C . THR A 1 158 ? -14.773 -2.053 -29.230 1.00 83.94 158 THR A C 1
ATOM 1224 O O . THR A 1 158 ? -14.001 -2.696 -28.526 1.00 83.94 158 THR A O 1
ATOM 1227 N N . SER A 1 159 ? -16.008 -2.504 -29.478 1.00 82.31 159 SER A N 1
ATOM 1228 C CA . SER A 1 159 ? -16.559 -3.734 -28.874 1.00 82.31 159 SER A CA 1
ATOM 1229 C C . SER A 1 159 ? -15.842 -5.031 -29.278 1.00 82.31 159 SER A C 1
ATOM 1231 O O . SER A 1 159 ? -16.075 -6.072 -28.670 1.00 82.31 159 SER A O 1
ATOM 1233 N N . THR A 1 160 ? -14.966 -4.979 -30.285 1.00 82.31 160 THR A N 1
ATOM 1234 C CA . THR A 1 160 ? -14.131 -6.101 -30.741 1.00 82.31 160 THR A CA 1
ATOM 1235 C C . THR A 1 160 ? -12.773 -6.164 -30.037 1.00 82.31 160 THR A C 1
ATOM 1237 O O . THR A 1 160 ? -11.987 -7.079 -30.280 1.00 82.31 160 THR A O 1
ATOM 1240 N N . MET A 1 161 ? -12.467 -5.178 -29.192 1.00 82.38 161 MET A N 1
ATOM 1241 C CA . MET A 1 161 ? -11.224 -5.088 -28.438 1.00 82.38 161 MET A CA 1
ATOM 1242 C C . MET A 1 161 ? -11.378 -5.770 -27.063 1.00 82.38 161 MET A C 1
ATOM 1244 O O . MET A 1 161 ? -11.856 -5.169 -26.105 1.00 82.38 161 MET A O 1
ATOM 1248 N N . TYR A 1 162 ? -10.950 -7.038 -26.973 1.00 82.00 162 TYR A N 1
ATOM 1249 C CA . TYR A 1 162 ? -10.906 -7.837 -25.735 1.00 82.00 162 TYR A CA 1
ATOM 1250 C C . TYR A 1 162 ? -9.512 -7.956 -25.106 1.00 82.00 162 TYR A C 1
ATOM 1252 O O . TYR A 1 162 ? -8.527 -8.155 -25.808 1.00 82.00 162 TYR A O 1
ATOM 1260 N N . PHE A 1 163 ? -9.413 -7.994 -23.776 1.00 80.75 163 PHE A N 1
ATOM 1261 C CA . PHE A 1 163 ? -8.145 -8.286 -23.095 1.00 80.75 163 PHE A CA 1
ATOM 1262 C C . PHE A 1 163 ? -7.583 -9.664 -23.512 1.00 80.75 163 PHE A C 1
ATOM 1264 O O . PHE A 1 163 ? -8.152 -10.701 -23.176 1.00 80.75 163 PHE A O 1
ATOM 1271 N N . ASN A 1 164 ? -6.483 -9.681 -24.276 1.00 85.31 164 ASN A N 1
ATOM 1272 C CA . ASN A 1 164 ? -5.906 -10.887 -24.881 1.00 85.31 164 ASN A CA 1
ATOM 1273 C C . ASN A 1 164 ? -4.404 -11.052 -24.556 1.00 85.31 164 ASN A C 1
ATOM 1275 O O . ASN A 1 164 ? -3.771 -10.186 -23.958 1.00 85.31 164 ASN A O 1
ATOM 1279 N N . LEU A 1 165 ? -3.795 -12.169 -24.961 1.00 82.44 165 LEU A N 1
ATOM 1280 C CA . LEU A 1 165 ? -2.374 -12.441 -24.682 1.00 82.44 165 LEU A CA 1
ATOM 1281 C C . LEU A 1 165 ? -1.412 -11.430 -25.340 1.00 82.44 165 LEU A C 1
ATOM 1283 O O . LEU A 1 165 ? -0.281 -11.261 -24.876 1.00 82.44 165 LEU A O 1
ATOM 1287 N N . ASP A 1 166 ? -1.847 -10.715 -26.379 1.00 83.50 166 ASP A N 1
ATOM 1288 C CA . ASP A 1 166 ? -1.013 -9.715 -27.051 1.00 83.50 166 ASP A CA 1
ATOM 1289 C C . ASP A 1 166 ? -0.749 -8.511 -26.151 1.00 83.50 166 ASP A C 1
ATOM 1291 O O . ASP A 1 166 ? 0.376 -8.017 -26.103 1.00 83.50 166 ASP A O 1
ATOM 1295 N N . ILE A 1 167 ? -1.752 -8.030 -25.408 1.00 83.50 167 ILE A N 1
ATOM 1296 C CA . ILE A 1 167 ? -1.530 -6.898 -24.500 1.00 83.50 167 ILE A CA 1
ATOM 1297 C C . ILE A 1 167 ? -0.642 -7.303 -23.315 1.00 83.50 167 ILE A C 1
ATOM 1299 O O . ILE A 1 167 ? 0.221 -6.525 -22.913 1.00 83.50 167 ILE A O 1
ATOM 1303 N N . VAL A 1 168 ? -0.766 -8.546 -22.834 1.00 82.69 168 VAL A N 1
ATOM 1304 C CA . VAL A 1 168 ? 0.073 -9.107 -21.759 1.00 82.69 168 VAL A CA 1
ATOM 1305 C C . VAL A 1 168 ? 1.530 -9.288 -22.208 1.00 82.69 168 VAL A C 1
ATOM 1307 O O . VAL A 1 168 ? 2.470 -8.979 -21.478 1.00 82.69 168 VAL A O 1
ATOM 1310 N N . SER A 1 169 ? 1.759 -9.764 -23.432 1.00 82.81 169 SER A N 1
ATOM 1311 C CA . SER A 1 169 ? 3.119 -9.903 -23.970 1.00 82.81 169 SER A CA 1
ATOM 1312 C C . SER A 1 169 ? 3.757 -8.546 -24.288 1.00 82.81 169 SER A C 1
ATOM 1314 O O . SER A 1 169 ? 4.950 -8.347 -24.024 1.00 82.81 169 SER A O 1
ATOM 1316 N N . LYS A 1 170 ? 2.969 -7.580 -24.782 1.00 81.62 170 LYS A N 1
ATOM 1317 C CA . LYS A 1 170 ? 3.399 -6.187 -24.963 1.00 81.62 170 LYS A CA 1
ATOM 1318 C C . LYS A 1 170 ? 3.784 -5.552 -23.630 1.00 81.62 170 LYS A C 1
ATOM 1320 O O . LYS A 1 170 ? 4.880 -5.001 -23.544 1.00 81.62 170 LYS A O 1
ATOM 1325 N N . SER A 1 171 ? 2.953 -5.657 -22.591 1.00 79.19 171 SER A N 1
ATOM 1326 C CA . SER A 1 171 ? 3.249 -5.073 -21.274 1.00 79.19 171 SER A CA 1
ATOM 1327 C C . SER A 1 171 ? 4.529 -5.656 -20.671 1.00 79.19 171 SER A C 1
ATOM 1329 O O . SER A 1 171 ? 5.414 -4.897 -20.274 1.00 79.19 171 SER A O 1
ATOM 1331 N N . ARG A 1 172 ? 4.706 -6.983 -20.727 1.00 78.56 172 ARG A N 1
ATOM 1332 C CA . ARG A 1 172 ? 5.940 -7.652 -20.284 1.00 78.56 172 ARG A CA 1
ATOM 1333 C C . ARG A 1 172 ? 7.172 -7.163 -21.042 1.00 78.56 172 ARG A C 1
ATOM 1335 O O . ARG A 1 172 ? 8.175 -6.793 -20.438 1.00 78.56 172 ARG A O 1
ATOM 1342 N N . THR A 1 173 ? 7.108 -7.146 -22.372 1.00 79.75 173 THR A N 1
ATOM 1343 C CA . THR A 1 173 ? 8.240 -6.728 -23.217 1.00 79.75 173 THR A CA 1
ATOM 1344 C C . THR A 1 173 ? 8.639 -5.283 -22.937 1.00 79.75 173 THR A C 1
ATOM 1346 O O . THR A 1 173 ? 9.818 -4.940 -22.945 1.00 79.75 173 THR A O 1
ATOM 1349 N N . LEU A 1 174 ? 7.650 -4.428 -22.698 1.00 75.94 174 LEU A N 1
ATOM 1350 C CA . LEU A 1 174 ? 7.854 -3.019 -22.415 1.00 75.94 174 LEU A CA 1
ATOM 1351 C C . LEU A 1 174 ? 8.431 -2.776 -21.018 1.00 75.94 174 LEU A C 1
ATOM 1353 O O . LEU A 1 174 ? 9.294 -1.912 -20.887 1.00 75.94 174 LEU A O 1
ATOM 1357 N N . SER A 1 175 ? 8.008 -3.555 -20.021 1.00 71.62 175 SER A N 1
ATOM 1358 C CA . SER A 1 175 ? 8.584 -3.535 -18.672 1.00 71.62 175 SER A CA 1
ATOM 1359 C C . SER A 1 175 ? 10.065 -3.940 -18.693 1.00 71.62 175 SER A C 1
ATOM 1361 O O . SER A 1 175 ? 10.914 -3.212 -18.187 1.00 71.62 175 SER A O 1
ATOM 1363 N N . LEU A 1 176 ? 10.416 -5.017 -19.409 1.00 71.50 176 LEU A N 1
ATOM 1364 C CA . LEU A 1 176 ? 11.805 -5.489 -19.535 1.00 71.50 176 LEU A CA 1
ATOM 1365 C C . LEU A 1 176 ? 12.739 -4.514 -20.277 1.00 71.50 176 LEU A C 1
ATOM 1367 O O . LEU A 1 176 ? 13.959 -4.573 -20.108 1.00 71.50 176 LEU A O 1
ATOM 1371 N N . LYS A 1 177 ? 12.182 -3.649 -21.130 1.00 71.88 177 LYS A N 1
ATOM 1372 C CA . LYS A 1 177 ? 12.925 -2.655 -21.921 1.00 71.88 177 LYS A CA 1
ATOM 1373 C C . LYS A 1 177 ? 13.012 -1.284 -21.248 1.00 71.88 177 LYS A C 1
ATOM 1375 O O . LYS A 1 177 ? 13.639 -0.395 -21.819 1.00 71.88 177 LYS A O 1
ATOM 1380 N N . LEU A 1 178 ? 12.381 -1.088 -20.088 1.00 68.56 178 LEU A N 1
ATOM 1381 C CA . LEU A 1 178 ? 12.426 0.193 -19.392 1.00 68.56 178 LEU A CA 1
ATOM 1382 C C . LEU A 1 178 ? 13.862 0.478 -18.920 1.00 68.56 178 LEU A C 1
ATOM 1384 O O . LEU A 1 178 ? 14.491 -0.352 -18.263 1.00 68.56 178 LEU A O 1
ATOM 1388 N N . ALA A 1 179 ? 14.376 1.648 -19.291 1.00 61.75 179 ALA A N 1
ATOM 1389 C CA . ALA A 1 179 ? 15.633 2.184 -18.795 1.00 61.75 179 ALA A CA 1
ATOM 1390 C C . ALA A 1 179 ? 15.317 3.382 -17.887 1.00 61.75 179 ALA A C 1
ATOM 1392 O O . ALA A 1 179 ? 14.520 4.229 -18.297 1.00 61.75 179 ALA A O 1
ATOM 1393 N N . PRO A 1 180 ? 15.927 3.486 -16.698 1.00 61.47 180 PRO A N 1
ATOM 1394 C CA . PRO A 1 180 ? 16.910 2.569 -16.112 1.00 61.47 180 PRO A CA 1
ATOM 1395 C C . PRO A 1 180 ? 16.292 1.255 -15.583 1.00 61.47 180 PRO A C 1
ATOM 1397 O O . PRO A 1 180 ? 15.142 1.217 -15.152 1.00 61.47 180 PRO A O 1
ATOM 1400 N N . LYS A 1 181 ? 17.051 0.147 -15.649 1.00 64.00 181 LYS A N 1
ATOM 1401 C CA . LYS A 1 181 ? 16.553 -1.186 -15.263 1.00 64.00 181 LYS A CA 1
ATOM 1402 C C . LYS A 1 181 ? 16.376 -1.269 -13.749 1.00 64.00 181 LYS A C 1
ATOM 1404 O O . LYS A 1 181 ? 17.354 -1.247 -13.001 1.00 64.00 181 LYS A O 1
ATOM 1409 N N . ILE A 1 182 ? 15.133 -1.433 -13.313 1.00 64.19 182 ILE A N 1
ATOM 1410 C CA . ILE A 1 182 ? 14.797 -1.735 -11.919 1.00 64.19 182 ILE A CA 1
ATOM 1411 C C . ILE A 1 182 ? 15.355 -3.130 -11.572 1.00 64.19 182 ILE A C 1
ATOM 1413 O O . ILE A 1 182 ? 15.460 -4.010 -12.438 1.00 64.19 182 ILE A O 1
ATOM 1417 N N . MET A 1 183 ? 15.782 -3.338 -10.323 1.00 62.28 183 MET A N 1
ATOM 1418 C CA . MET A 1 183 ? 16.192 -4.665 -9.852 1.00 62.28 183 MET A CA 1
ATOM 1419 C C . MET A 1 183 ? 15.032 -5.662 -10.026 1.00 62.28 183 MET A C 1
ATOM 1421 O O . MET A 1 183 ? 13.889 -5.303 -9.755 1.00 62.28 183 MET A O 1
ATOM 1425 N N . PRO A 1 184 ? 15.288 -6.899 -10.489 1.00 60.12 184 PRO A N 1
ATOM 1426 C CA . PRO A 1 184 ? 14.223 -7.870 -10.697 1.00 60.12 184 PRO A CA 1
ATOM 1427 C C . PRO A 1 184 ? 13.550 -8.174 -9.358 1.00 60.12 184 PRO A C 1
ATOM 1429 O O . PRO A 1 184 ? 14.215 -8.572 -8.397 1.00 60.12 184 PRO A O 1
ATOM 1432 N N . LEU A 1 185 ? 12.235 -7.981 -9.308 1.00 58.78 185 LEU A N 1
ATOM 1433 C CA . LEU A 1 185 ? 11.429 -8.292 -8.137 1.00 58.78 185 LEU A CA 1
ATOM 1434 C C . LEU A 1 185 ? 11.307 -9.816 -8.040 1.00 58.78 185 LEU A C 1
ATOM 1436 O O . LEU A 1 185 ? 10.873 -10.490 -8.976 1.00 58.78 185 LEU A O 1
ATOM 1440 N N . LYS A 1 186 ? 11.739 -10.377 -6.910 1.00 57.06 186 LYS A N 1
ATOM 1441 C CA . LYS A 1 186 ? 11.654 -11.815 -6.640 1.00 57.06 186 LYS A CA 1
ATOM 1442 C C . LYS A 1 186 ? 10.485 -12.064 -5.705 1.00 57.06 186 LYS A C 1
ATOM 1444 O O . LYS A 1 186 ? 10.571 -11.759 -4.520 1.00 57.06 186 LYS A O 1
ATOM 1449 N N . ILE A 1 187 ? 9.422 -12.664 -6.226 1.00 51.56 187 ILE A N 1
ATOM 1450 C CA . ILE A 1 187 ? 8.281 -13.117 -5.426 1.00 51.56 187 ILE A CA 1
ATOM 1451 C C . ILE A 1 187 ? 8.426 -14.631 -5.280 1.00 51.56 187 ILE A C 1
ATOM 1453 O O . ILE A 1 187 ? 8.535 -15.349 -6.274 1.00 51.56 187 ILE A O 1
ATOM 1457 N N . SER A 1 188 ? 8.511 -15.129 -4.044 1.00 50.34 188 SER A N 1
ATOM 1458 C CA . SER A 1 188 ? 8.633 -16.571 -3.752 1.00 50.34 188 SER A CA 1
ATOM 1459 C C . SER A 1 188 ? 9.787 -17.283 -4.488 1.00 50.34 188 SER A C 1
ATOM 1461 O O . SER A 1 188 ? 9.673 -18.446 -4.868 1.00 50.34 188 SER A O 1
ATOM 1463 N N . GLY A 1 189 ? 10.906 -16.584 -4.712 1.00 48.62 189 GLY A N 1
ATOM 1464 C CA . GLY A 1 189 ? 12.104 -17.147 -5.348 1.00 48.62 189 GLY A CA 1
ATOM 1465 C C . GLY A 1 189 ? 12.048 -17.271 -6.876 1.00 48.62 189 GLY A C 1
ATOM 1466 O O . GLY A 1 189 ? 13.016 -17.750 -7.465 1.00 48.62 189 GLY A O 1
ATOM 1467 N N . ARG A 1 190 ? 10.970 -16.818 -7.530 1.00 44.81 190 ARG A N 1
ATOM 1468 C CA . ARG A 1 190 ? 10.861 -16.753 -8.994 1.00 44.81 190 ARG A CA 1
ATOM 1469 C C . ARG A 1 190 ? 10.981 -15.301 -9.466 1.00 44.81 190 ARG A C 1
ATOM 1471 O O . ARG A 1 190 ? 10.422 -14.396 -8.848 1.00 44.81 190 ARG A O 1
ATOM 1478 N N . GLU A 1 191 ? 11.750 -15.086 -10.531 1.00 46.16 191 GLU A N 1
ATOM 1479 C CA . GLU A 1 191 ? 11.881 -13.777 -11.182 1.00 46.16 191 GLU A CA 1
ATOM 1480 C C . GLU A 1 191 ? 10.635 -13.513 -12.036 1.00 46.16 191 GLU A C 1
ATOM 1482 O O . GLU A 1 191 ? 10.229 -14.382 -12.816 1.00 46.16 191 GLU A O 1
ATOM 1487 N N . HIS A 1 192 ? 10.026 -12.341 -11.858 1.00 48.12 192 HIS A N 1
ATOM 1488 C CA . HIS A 1 192 ? 8.831 -11.902 -12.578 1.00 48.12 192 HIS A CA 1
ATOM 1489 C C . HIS A 1 192 ? 9.091 -10.610 -13.350 1.00 48.12 192 HIS A C 1
ATOM 1491 O O . HIS A 1 192 ? 9.806 -9.734 -12.814 1.00 48.12 192 HIS A O 1
#

InterPro domains:
  IPR025267 Major capsid protein ORF017-like [PF13252] (6-140)

Secondary structure (DSSP, 8-state):
-------TTSHHHHHHHHHHHHHHHHHHSSGGGGEESSTTSSEE------SSTT-EEEEEEEPPP------SS--STT-PPPPPEEEEEEE-------PPP--HHHHTSSSS-HHHHHHHHHHHHHHHHHHHHHHHHHHS--S----STT--SGGG--TT----HHHHHHHHHHHHT-SS-PPPPEETTEE-

Sequence (192 aa):
MADTSVATGDAETAEQWARDLIMEAMKEAYWPRFMGKGPNNIIQVKTELEKSPGDKITFSLGMKLAGAGVSGDSMLEGNEEALQHYSDQVIIDQQRNAVRLEGKMTELRPAFDLRDHAKEALKIWLAEKIDQDIFDDLDGSPTRVLYQSTATSTATITSTMYFNLDIVSKSRTLSLKLAPKIMPLKISGREH

Solvent-accessible surface area (backbone atoms only — not comparable to full-atom values): 12666 Å² total; per-residue (Å²): 132,88,80,86,78,83,54,96,79,36,69,67,50,55,52,49,50,52,53,52,42,52,58,51,14,54,66,72,29,79,58,54,90,49,47,31,74,51,94,66,38,87,39,66,52,78,86,76,70,71,94,54,95,86,48,61,50,70,48,75,46,75,54,55,86,83,73,90,72,87,78,80,95,62,72,62,82,91,68,70,81,83,86,56,72,49,74,48,77,44,78,74,78,88,86,84,87,86,87,84,79,97,43,73,71,63,54,69,67,52,99,57,65,59,65,61,53,49,50,54,53,50,24,52,51,51,16,53,49,54,45,48,53,54,50,50,62,64,65,71,67,65,92,72,83,85,58,63,88,87,33,86,49,84,88,58,66,52,99,85,71,68,97,50,72,65,54,56,52,50,50,51,56,51,60,76,65,43,80,81,50,72,67,78,43,56,61,95,86,42,82,107

Radius of gyration: 25.27 Å; Cα contacts (8 Å, |Δi|>4): 141; chains: 1; bounding box: 75×35×81 Å

pLDDT: mean 72.3, std 11.19, range [34.28, 90.19]

Foldseek 3Di:
DDDPDDDCPDPVVVVVLVVVLVVLLLVVADCVLQEDCDLLGPHHDDPDDPPDPFDKDKDKAWFDDPDPADDDPDDRVPVDDDTDIDIDIDTDDDDDDDDDDPDPVSCVPDPDGPVVVRSVVVSNVVSVVVNVVVVCVVPVDPPDDDAADPDPDPVRDDPVGDDDVVSVVVVVVVLCPDPPNGDFRANPNDTD

Nearest PDB structures (foldseek):
  8h89-assembly1_A  TM=7.367E-01  e=4.442E-08  Ralstonia phage GP4
  7eel-assembly1_A  TM=6.408E-01  e=4.210E-04  unidentified
  7f2p-assembly1_i  TM=8.393E-01  e=7.713E-03  Helicobacter phage KHP40
  7dn2-assembly1_i  TM=7.269E-01  e=5.321E-03  Helicobacter phage KHP30
  3j7x-assembly1_B  TM=5.785E-01  e=1.810E-01  Escherichia phage T7